Protein AF-W6YXH6-F1 (afdb_monomer)

Organism: NCBI:txid930090

Mean predicted aligned error: 13.73 Å

Solvent-accessible surface area (backbone atoms only — not comparable to full-atom values): 16100 Å² total; per-residue (Å²): 121,101,58,90,83,72,75,80,74,62,69,62,77,78,52,74,64,91,82,48,72,73,59,86,78,30,58,69,69,70,71,48,56,67,70,61,44,49,51,52,49,52,49,64,72,64,63,64,80,62,75,60,95,83,59,76,84,80,57,101,80,52,90,85,69,70,70,85,76,68,79,78,83,62,90,90,68,75,88,74,77,71,78,74,81,66,57,57,69,56,54,50,48,54,50,35,51,47,64,70,44,76,58,45,63,43,41,72,43,58,50,74,37,77,43,82,84,64,64,67,66,68,87,78,57,45,53,61,54,56,16,34,39,19,25,40,30,38,31,50,43,51,64,33,65,75,73,40,48,52,58,56,54,50,55,43,61,38,52,65,56,25,63,66,34,14,31,33,37,51,47,87,46,44,47,76,50,61,93,50,102,82,53,79,62,80,57,55,63,35,87,68,21,34,40,44,66,47,82,50,98,73,65,66,83,60,69,37,44,44,58,63,55,51,77,62,44,88,52,96,74,52,53,64,44,65,72,48,75,84,43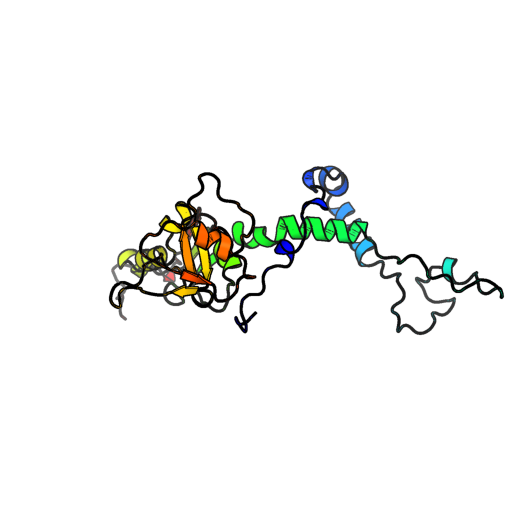,68,32,27,51,26,38,45,69,77,46,79,45,80,44,67,53,80,90,31,56,78,55,100,86,58,68,95,85,115

Radius of gyration: 26.84 Å; Cα contacts (8 Å, |Δi|>4): 306; chains: 1; bounding box: 67×56×74 Å

pLDDT: mean 73.23, std 15.03, range [31.3, 93.62]

Sequence (260 aa):
CPIVTKCKEPLAWSISPSKVKDQSRSSLYSLIPAEIRDLIFTFALQDTTSCPIDREPATPNDPGIRRDRYFHRGSWRKAFFYPSDIAFNLLLTCKAVYLETYDKPLRVNPFIITELTDQVKRHLLLPWQFAQITRLDIKLPQMSLENGGLRNALKKWEAQARHENCYVVPRQALILQDFDDSKTGDYPISFDNVLIPAITNTPKKRPQPINDVLSHAFVKEISAQPCSSSSRVCLAGKITHLTLRLTAQDWWTWTDDPAS

Structure (mmCIF, N/CA/C/O backbone):
data_AF-W6YXH6-F1
#
_entry.id   AF-W6YXH6-F1
#
loop_
_atom_site.group_PDB
_atom_site.id
_atom_site.type_symbol
_atom_site.label_atom_id
_atom_site.label_alt_id
_atom_site.label_comp_id
_atom_site.label_asym_id
_atom_site.label_entity_id
_atom_site.label_seq_id
_atom_site.pdbx_PDB_ins_code
_atom_site.Cartn_x
_atom_site.Cartn_y
_atom_site.Cartn_z
_atom_site.occupancy
_atom_site.B_iso_or_equiv
_atom_site.auth_seq_id
_atom_site.auth_comp_id
_atom_site.auth_asym_id
_atom_site.auth_atom_id
_atom_site.pdbx_PDB_model_num
ATOM 1 N N . CYS A 1 1 ? 12.284 18.102 -2.697 1.00 38.41 1 CYS A N 1
ATOM 2 C CA . CYS A 1 1 ? 11.167 17.742 -1.799 1.00 38.41 1 CYS A CA 1
ATOM 3 C C . CYS A 1 1 ? 11.328 18.473 -0.473 1.00 38.41 1 CYS A C 1
ATOM 5 O O . CYS A 1 1 ? 12.171 18.049 0.308 1.00 38.41 1 CYS A O 1
ATOM 7 N N . PRO A 1 2 ? 10.547 19.523 -0.176 1.00 31.30 2 PRO A N 1
ATOM 8 C CA . PRO A 1 2 ? 10.492 20.106 1.162 1.00 31.30 2 PRO A CA 1
ATOM 9 C C . PRO A 1 2 ? 9.553 19.282 2.070 1.00 31.30 2 PRO A C 1
ATOM 11 O O . PRO A 1 2 ? 8.697 19.814 2.758 1.00 31.30 2 PRO A O 1
ATOM 14 N N . ILE A 1 3 ? 9.703 17.953 2.045 1.00 44.62 3 ILE A N 1
ATOM 15 C CA . ILE A 1 3 ? 9.127 17.005 3.008 1.00 44.62 3 ILE A CA 1
ATOM 16 C C . ILE A 1 3 ? 10.327 16.169 3.450 1.00 44.62 3 ILE A C 1
ATOM 18 O O . ILE A 1 3 ? 10.663 15.151 2.848 1.00 44.62 3 ILE A O 1
ATOM 22 N N . VAL A 1 4 ? 11.075 16.724 4.401 1.00 45.22 4 VAL A N 1
ATOM 23 C CA . VAL A 1 4 ? 12.532 16.557 4.542 1.00 45.22 4 VAL A CA 1
ATOM 24 C C . VAL A 1 4 ? 12.996 15.151 4.946 1.00 45.22 4 VAL A C 1
ATOM 26 O O . VAL A 1 4 ? 14.189 14.890 4.883 1.00 45.22 4 VAL A O 1
ATOM 29 N N . THR A 1 5 ? 12.130 14.181 5.254 1.00 51.34 5 THR A N 1
ATOM 30 C CA . THR A 1 5 ? 12.627 12.833 5.621 1.00 51.34 5 THR A CA 1
ATOM 31 C C . THR A 1 5 ? 11.768 11.625 5.234 1.00 51.34 5 THR A C 1
ATOM 33 O O . THR A 1 5 ? 12.289 10.511 5.284 1.00 51.34 5 THR A O 1
ATOM 36 N N . LYS A 1 6 ? 10.494 11.763 4.820 1.00 52.75 6 LYS A N 1
ATOM 37 C CA . LYS A 1 6 ? 9.581 10.596 4.698 1.00 52.75 6 LYS A CA 1
ATOM 38 C C . LYS A 1 6 ? 8.611 10.576 3.510 1.00 52.75 6 LYS A C 1
ATOM 40 O O . LYS A 1 6 ? 7.517 10.039 3.620 1.00 52.75 6 LYS A O 1
ATOM 45 N N . CYS A 1 7 ? 9.023 11.057 2.341 1.00 56.00 7 CYS A N 1
ATOM 46 C CA . CYS A 1 7 ? 8.343 10.702 1.087 1.00 56.00 7 CYS A CA 1
ATOM 47 C C . CYS A 1 7 ? 9.358 10.185 0.064 1.00 56.00 7 CYS A C 1
ATOM 49 O O . CYS A 1 7 ? 9.747 10.889 -0.865 1.00 56.00 7 CYS A O 1
ATOM 51 N N . LYS A 1 8 ? 9.824 8.943 0.256 1.00 71.44 8 LYS A N 1
ATOM 52 C CA . LYS A 1 8 ? 10.504 8.191 -0.806 1.00 71.44 8 LYS A CA 1
ATOM 53 C C . LYS A 1 8 ? 9.432 7.464 -1.612 1.00 71.44 8 LYS A C 1
ATOM 55 O O . LYS A 1 8 ? 8.928 6.422 -1.193 1.00 71.44 8 LYS A O 1
ATOM 60 N N . GLU A 1 9 ? 9.040 8.057 -2.733 1.00 82.44 9 GLU A N 1
ATOM 61 C CA . GLU A 1 9 ? 8.223 7.366 -3.728 1.00 82.44 9 GLU A CA 1
ATOM 62 C C . GLU A 1 9 ? 8.965 6.103 -4.195 1.00 82.44 9 GLU A C 1
ATOM 64 O O . GLU A 1 9 ? 10.192 6.139 -4.351 1.00 82.44 9 GLU A O 1
ATOM 69 N N . PRO A 1 10 ? 8.273 4.974 -4.407 1.00 84.81 10 PRO A N 1
ATOM 70 C CA . PRO A 1 10 ? 8.927 3.790 -4.933 1.00 84.81 10 PRO A CA 1
ATOM 71 C C . PRO A 1 10 ? 9.398 4.064 -6.364 1.00 84.81 10 PRO A C 1
ATOM 73 O O . PRO A 1 10 ? 8.698 4.696 -7.162 1.00 84.81 10 PRO A O 1
ATOM 76 N N . LEU A 1 11 ? 10.568 3.524 -6.715 1.00 83.19 11 LEU A N 1
ATOM 77 C CA . LEU A 1 11 ? 11.141 3.636 -8.060 1.00 83.19 11 LEU A CA 1
ATOM 78 C C . LEU A 1 11 ? 10.148 3.172 -9.139 1.00 83.19 11 LEU A C 1
ATOM 80 O O . LEU A 1 11 ? 10.128 3.705 -10.244 1.00 83.19 11 LEU A O 1
ATOM 84 N N . ALA A 1 12 ? 9.269 2.225 -8.804 1.00 85.06 12 ALA A N 1
ATOM 85 C CA . ALA A 1 12 ? 8.252 1.700 -9.707 1.00 85.06 12 ALA A CA 1
ATOM 86 C C . ALA A 1 12 ? 7.386 2.801 -10.335 1.00 85.06 12 ALA A C 1
ATOM 88 O O . ALA A 1 12 ? 6.965 2.680 -11.481 1.00 85.06 12 ALA A O 1
ATOM 89 N N . TRP A 1 13 ? 7.154 3.902 -9.619 1.00 85.56 13 TRP A N 1
ATOM 90 C CA . TRP A 1 13 ? 6.322 4.986 -10.119 1.00 85.56 13 TRP A CA 1
ATOM 91 C C . TRP A 1 13 ? 7.014 5.828 -11.194 1.00 85.56 13 TRP A C 1
ATOM 93 O O . TRP A 1 13 ? 6.330 6.410 -12.032 1.00 85.56 13 TRP A O 1
ATOM 103 N N . SER A 1 14 ? 8.344 5.957 -11.184 1.00 84.44 14 SER A N 1
ATOM 104 C CA . SER A 1 14 ? 9.078 6.712 -12.218 1.00 84.44 14 SER A CA 1
ATOM 105 C C . SER A 1 14 ? 9.385 5.876 -13.464 1.00 84.44 14 SER A C 1
ATOM 107 O O . SER A 1 14 ? 9.734 6.419 -14.512 1.00 84.44 14 SER A O 1
ATOM 109 N N . ILE A 1 15 ? 9.234 4.555 -13.381 1.00 82.19 15 ILE A N 1
ATOM 110 C CA . ILE A 1 15 ? 9.513 3.644 -14.483 1.00 82.19 15 ILE A CA 1
ATOM 111 C C . ILE A 1 15 ? 8.299 3.558 -15.421 1.00 82.19 15 ILE A C 1
ATOM 113 O O . ILE A 1 15 ? 7.206 3.155 -15.031 1.00 82.19 15 ILE A O 1
ATOM 117 N N . SER A 1 16 ? 8.504 3.851 -16.709 1.00 74.44 16 SER A N 1
ATOM 118 C CA . SER A 1 16 ? 7.462 3.679 -17.725 1.00 74.44 16 SER A CA 1
ATOM 119 C C . SER A 1 16 ? 7.152 2.189 -17.986 1.00 74.44 16 SER A C 1
ATOM 121 O O . SER A 1 16 ? 8.072 1.415 -18.302 1.00 74.44 16 SER A O 1
ATOM 123 N N . PRO A 1 17 ? 5.868 1.775 -17.902 1.00 66.19 17 PRO A N 1
ATOM 124 C CA . PRO A 1 17 ? 5.460 0.383 -18.096 1.00 66.19 17 PRO A CA 1
ATOM 125 C C . PRO A 1 17 ? 5.457 -0.049 -19.570 1.00 66.19 17 PRO A C 1
ATOM 127 O O . PRO A 1 17 ? 5.530 -1.238 -19.847 1.00 66.19 17 PRO A O 1
ATOM 130 N N . SER A 1 18 ? 5.444 0.885 -20.530 1.00 66.00 18 SER A N 1
ATOM 131 C CA . SER A 1 18 ? 5.391 0.582 -21.975 1.00 66.00 18 SER A CA 1
ATOM 132 C C . SER A 1 18 ? 6.585 -0.221 -22.504 1.00 66.00 18 SER A C 1
ATOM 134 O O . SER A 1 18 ? 6.505 -0.801 -23.581 1.00 66.00 18 SER A O 1
ATOM 136 N N . LYS A 1 19 ? 7.692 -0.270 -21.754 1.00 62.44 19 LYS A N 1
ATOM 137 C CA . LYS A 1 19 ? 8.896 -1.034 -22.113 1.00 62.44 19 LYS A CA 1
ATOM 138 C C . LYS A 1 19 ? 8.942 -2.433 -21.489 1.00 62.44 19 LYS A C 1
ATOM 140 O O . LYS A 1 19 ? 9.932 -3.133 -21.672 1.00 62.44 19 LYS A O 1
ATOM 145 N N . VAL A 1 20 ? 7.928 -2.821 -20.717 1.00 65.75 20 VAL A N 1
ATOM 146 C CA . VAL A 1 20 ? 7.898 -4.090 -19.986 1.00 65.75 20 VAL A CA 1
ATOM 147 C C . VAL A 1 20 ? 6.849 -5.001 -20.599 1.00 65.75 20 VAL A C 1
ATOM 149 O O . VAL A 1 20 ? 5.663 -4.683 -20.591 1.00 65.75 20 VAL A O 1
ATOM 152 N N . LYS A 1 21 ? 7.294 -6.139 -21.136 1.00 68.81 21 LYS A N 1
ATOM 153 C CA . LYS A 1 21 ? 6.390 -7.218 -21.537 1.00 68.81 21 LYS A CA 1
ATOM 154 C C . LYS A 1 21 ? 5.924 -7.955 -20.284 1.00 68.81 21 LYS A C 1
ATOM 156 O O . LYS A 1 21 ? 6.723 -8.189 -19.379 1.00 68.81 21 LYS A O 1
ATOM 161 N N . ASP A 1 22 ? 4.643 -8.303 -20.254 1.00 68.44 22 ASP A N 1
ATOM 162 C CA . ASP A 1 22 ? 4.073 -9.146 -19.207 1.00 68.44 22 ASP A CA 1
ATOM 163 C C . ASP A 1 22 ? 4.810 -10.497 -19.162 1.00 68.44 22 ASP A C 1
ATOM 165 O O . ASP A 1 22 ? 4.972 -11.161 -20.191 1.00 68.44 22 ASP A O 1
ATOM 169 N N . GLN A 1 23 ? 5.284 -10.873 -17.973 1.00 70.00 23 GLN A N 1
ATOM 170 C CA . GLN A 1 23 ? 6.038 -12.105 -17.746 1.00 70.00 23 GLN A CA 1
ATOM 171 C C . GLN A 1 23 ? 5.132 -13.339 -17.712 1.00 70.00 23 GLN A C 1
ATOM 173 O O . GLN A 1 23 ? 5.630 -14.447 -17.905 1.00 70.00 23 GLN A O 1
ATOM 178 N N . SER A 1 24 ? 3.811 -13.169 -17.568 1.00 68.44 24 SER A N 1
ATOM 179 C CA . SER A 1 24 ? 2.837 -14.272 -17.584 1.00 68.44 24 SER A CA 1
ATOM 180 C C . SER A 1 24 ? 2.877 -15.099 -18.876 1.00 68.44 24 SER A C 1
ATOM 182 O O . SER A 1 24 ? 2.527 -16.276 -18.881 1.00 68.44 24 SER A O 1
ATOM 184 N N . ARG A 1 25 ? 3.346 -14.492 -19.975 1.00 68.06 25 ARG A N 1
ATOM 185 C CA . ARG A 1 25 ? 3.492 -15.119 -21.299 1.00 68.06 25 ARG A CA 1
ATOM 186 C C . ARG A 1 25 ? 4.931 -15.503 -21.642 1.00 68.06 25 ARG A C 1
ATOM 188 O O . ARG A 1 25 ? 5.204 -15.897 -22.773 1.00 68.06 25 ARG A O 1
ATOM 195 N N . SER A 1 26 ? 5.866 -15.333 -20.712 1.00 75.62 26 SER A N 1
ATOM 196 C CA . SER A 1 26 ? 7.269 -15.669 -20.930 1.00 75.62 26 SER A CA 1
ATOM 197 C C . SER A 1 26 ? 7.470 -17.173 -20.791 1.00 75.62 26 SER A C 1
ATOM 199 O O . SER A 1 26 ? 7.149 -17.742 -19.749 1.00 75.62 26 SER A O 1
ATOM 201 N N . SER A 1 27 ? 8.065 -17.810 -21.803 1.00 78.44 27 SER A N 1
ATOM 202 C CA . SER A 1 27 ? 8.421 -19.236 -21.757 1.00 78.44 27 SER A CA 1
ATOM 203 C C . SER A 1 27 ? 9.328 -19.569 -20.574 1.00 78.44 27 SER A C 1
ATOM 205 O O . SER A 1 27 ? 9.196 -20.644 -19.991 1.00 78.44 27 SER A O 1
ATOM 207 N N . LEU A 1 28 ? 10.182 -18.618 -20.169 1.00 77.25 28 LEU A N 1
ATOM 208 C CA . LEU A 1 28 ? 11.021 -18.730 -18.980 1.00 77.25 28 LEU A CA 1
ATOM 209 C C . LEU A 1 28 ? 10.177 -18.988 -17.732 1.00 77.25 28 LEU A C 1
ATOM 211 O O . LEU A 1 28 ? 10.596 -19.768 -16.897 1.00 77.25 28 LEU A O 1
ATOM 215 N N . TYR A 1 29 ? 8.997 -18.377 -17.604 1.00 76.06 29 TYR A N 1
ATOM 216 C CA . TYR A 1 29 ? 8.146 -18.525 -16.423 1.00 76.06 29 TYR A CA 1
ATOM 217 C C . TYR A 1 29 ? 7.004 -19.535 -16.599 1.00 76.06 29 TYR A C 1
ATOM 219 O O . TYR A 1 29 ? 6.529 -20.052 -15.590 1.00 76.06 29 TYR A O 1
ATOM 227 N N . SER A 1 30 ? 6.591 -19.836 -17.836 1.00 78.81 30 SER A N 1
ATOM 228 C CA . SER A 1 30 ? 5.459 -20.726 -18.128 1.00 78.81 30 SER A CA 1
ATOM 229 C C . SER A 1 30 ? 5.844 -22.171 -18.460 1.00 78.81 30 SER A C 1
ATOM 231 O O . SER A 1 30 ? 5.032 -23.063 -18.241 1.00 78.81 30 SER A O 1
ATOM 233 N N . LEU A 1 31 ? 7.034 -22.413 -19.024 1.00 83.62 31 LEU A N 1
ATOM 234 C CA . LEU A 1 31 ? 7.454 -23.741 -19.500 1.00 83.62 31 LEU A CA 1
ATOM 235 C C . LEU A 1 31 ? 8.616 -24.331 -18.697 1.00 83.62 31 LEU A C 1
ATOM 237 O O . LEU A 1 31 ? 8.735 -25.549 -18.606 1.00 83.62 31 LEU A O 1
ATOM 241 N N . ILE A 1 32 ? 9.489 -23.486 -18.145 1.00 83.69 32 ILE A N 1
ATOM 242 C CA . ILE A 1 32 ? 10.722 -23.939 -17.494 1.00 83.69 32 ILE A CA 1
ATOM 243 C C . ILE A 1 32 ? 10.471 -24.208 -15.995 1.00 83.69 32 ILE A C 1
ATOM 245 O O . ILE A 1 32 ? 9.944 -23.322 -15.312 1.00 83.69 32 ILE A O 1
ATOM 249 N N . PRO A 1 33 ? 10.863 -25.388 -15.464 1.00 88.94 33 PRO A N 1
ATOM 250 C CA . PRO A 1 33 ? 10.780 -25.703 -14.035 1.00 88.94 33 PRO A CA 1
ATOM 251 C C . PRO A 1 33 ? 11.551 -24.711 -13.161 1.00 88.94 33 PRO A C 1
ATOM 253 O O . PRO A 1 33 ? 12.541 -24.121 -13.600 1.00 88.94 33 PRO A O 1
ATOM 256 N N . ALA A 1 34 ? 11.109 -24.535 -11.914 1.00 84.62 34 ALA A N 1
ATOM 257 C CA . ALA A 1 34 ? 11.661 -23.533 -11.005 1.00 84.62 34 ALA A CA 1
ATOM 258 C C . ALA A 1 34 ? 13.174 -23.688 -10.800 1.00 84.62 34 ALA A C 1
ATOM 260 O O . ALA A 1 34 ? 13.895 -22.702 -10.883 1.00 84.62 34 ALA A O 1
ATOM 261 N N . GLU A 1 35 ? 13.650 -24.920 -10.663 1.00 87.06 35 GLU A N 1
ATOM 262 C CA . GLU A 1 35 ? 15.048 -25.267 -10.422 1.00 87.06 35 GLU A CA 1
ATOM 263 C C . GLU A 1 35 ? 15.954 -24.792 -11.565 1.00 87.06 35 GLU A C 1
ATOM 265 O O . GLU A 1 35 ? 17.027 -24.236 -11.342 1.00 87.06 35 GLU A O 1
ATOM 270 N N . ILE A 1 36 ? 15.500 -24.962 -12.811 1.00 83.81 36 ILE A N 1
ATOM 271 C CA . ILE A 1 36 ? 16.243 -24.525 -13.996 1.00 83.81 36 ILE A CA 1
ATOM 272 C C . ILE A 1 36 ? 16.220 -22.999 -14.111 1.00 83.81 36 ILE A C 1
ATOM 274 O O . ILE A 1 36 ? 17.228 -22.399 -14.478 1.00 83.81 36 ILE A O 1
ATOM 278 N N . ARG A 1 37 ? 15.099 -22.347 -13.772 1.00 84.06 37 ARG A N 1
ATOM 279 C CA . ARG A 1 37 ? 15.034 -20.875 -13.733 1.00 84.06 37 ARG A CA 1
ATOM 280 C C . ARG A 1 37 ? 16.001 -20.315 -12.703 1.00 84.06 37 ARG A C 1
ATOM 282 O O . ARG A 1 37 ? 16.714 -19.367 -13.016 1.00 84.06 37 ARG A O 1
ATOM 289 N N . ASP A 1 38 ? 16.042 -20.911 -11.519 1.00 81.12 38 ASP A N 1
ATOM 290 C CA . ASP A 1 38 ? 16.932 -20.489 -10.447 1.00 81.12 38 ASP A CA 1
ATOM 291 C C . ASP A 1 38 ? 18.390 -20.658 -10.876 1.00 81.12 38 ASP A C 1
ATOM 293 O O . ASP A 1 38 ? 19.149 -19.704 -10.767 1.00 81.12 38 ASP A O 1
ATOM 297 N N . LEU A 1 39 ? 18.759 -21.781 -11.505 1.00 79.31 39 LEU A N 1
ATOM 298 C CA . LEU A 1 39 ? 20.091 -21.961 -12.100 1.00 79.31 39 LEU A CA 1
ATOM 299 C C . LEU A 1 39 ? 20.424 -20.892 -13.152 1.00 79.31 39 LEU A C 1
ATOM 301 O O . LEU A 1 39 ? 21.529 -20.348 -13.136 1.00 79.31 39 LEU A O 1
ATOM 305 N N . ILE A 1 40 ? 19.482 -20.556 -14.042 1.00 78.50 40 ILE A N 1
ATOM 306 C CA . ILE A 1 40 ? 19.658 -19.495 -15.050 1.00 78.50 40 ILE A CA 1
ATOM 307 C C . ILE A 1 40 ? 19.886 -18.139 -14.373 1.00 78.50 40 ILE A C 1
ATOM 309 O O . ILE A 1 40 ? 20.796 -17.410 -14.767 1.00 78.50 40 ILE A O 1
ATOM 313 N N . PHE A 1 41 ? 19.090 -17.789 -13.360 1.00 79.75 41 PHE A N 1
ATOM 314 C CA . PHE A 1 41 ? 19.238 -16.524 -12.639 1.00 79.75 41 PHE A CA 1
ATOM 315 C C . PHE A 1 41 ? 20.518 -16.481 -11.814 1.00 79.75 41 PHE A C 1
ATOM 317 O O . PHE A 1 41 ? 21.210 -15.468 -11.840 1.00 79.75 41 PHE A O 1
ATOM 324 N N . THR A 1 42 ? 20.866 -17.566 -11.124 1.00 74.88 42 THR A N 1
ATOM 325 C CA . THR A 1 42 ? 22.120 -17.694 -10.382 1.00 74.88 42 THR A CA 1
ATOM 326 C C . THR A 1 42 ? 23.304 -17.504 -11.317 1.00 74.88 42 THR A C 1
ATOM 328 O O . THR A 1 42 ? 24.153 -16.668 -11.033 1.00 74.88 42 THR A O 1
ATOM 331 N N . PHE A 1 43 ? 23.320 -18.186 -12.465 1.00 72.62 43 PHE A N 1
ATOM 332 C CA . PHE A 1 43 ? 24.364 -18.010 -13.469 1.00 72.62 43 PHE A CA 1
ATOM 333 C C . PHE A 1 43 ? 24.418 -16.564 -13.977 1.00 72.62 43 PHE A C 1
ATOM 335 O O . PHE A 1 43 ? 25.463 -15.927 -13.911 1.00 72.62 43 PHE A O 1
ATOM 342 N N . ALA A 1 44 ? 23.286 -16.003 -14.410 1.00 73.06 44 ALA A N 1
ATOM 343 C CA . ALA A 1 44 ? 23.231 -14.663 -14.994 1.00 73.06 44 ALA A CA 1
ATOM 344 C C . ALA A 1 44 ? 23.569 -13.533 -14.002 1.00 73.06 44 ALA A C 1
ATOM 346 O O . ALA A 1 44 ? 24.054 -12.484 -14.418 1.00 73.06 44 ALA A O 1
ATOM 347 N N . LEU A 1 45 ? 23.300 -13.718 -12.705 1.00 70.88 45 LEU A N 1
ATOM 348 C CA . LEU A 1 45 ? 23.626 -12.749 -11.651 1.00 70.88 45 LEU A CA 1
ATOM 349 C C . LEU A 1 45 ? 25.055 -12.910 -11.112 1.00 70.88 45 LEU A C 1
ATOM 351 O O . LEU A 1 45 ? 25.607 -11.949 -10.580 1.00 70.88 45 LEU A O 1
ATOM 355 N N . GLN A 1 46 ? 25.646 -14.103 -11.225 1.00 64.69 46 GLN A N 1
ATOM 356 C CA . GLN A 1 46 ? 27.024 -14.381 -10.807 1.00 64.69 46 GLN A CA 1
ATOM 357 C C . GLN A 1 46 ? 28.050 -14.148 -11.924 1.00 64.69 46 GLN A C 1
ATOM 359 O O . GLN A 1 46 ? 29.230 -13.958 -11.618 1.00 64.69 46 GLN A O 1
ATOM 364 N N . ASP A 1 47 ? 27.618 -14.110 -13.191 1.00 58.75 47 ASP A N 1
ATOM 365 C CA . ASP A 1 47 ? 28.451 -13.778 -14.354 1.00 58.75 47 ASP A CA 1
ATOM 366 C C . ASP A 1 47 ? 28.840 -12.286 -14.333 1.00 58.75 47 ASP A C 1
ATOM 368 O O . ASP A 1 47 ? 28.312 -11.433 -15.041 1.00 58.75 47 ASP A O 1
ATOM 372 N N . THR A 1 48 ? 29.769 -11.948 -13.442 1.00 52.56 48 THR A N 1
ATOM 373 C CA . THR A 1 48 ? 30.375 -10.618 -13.279 1.00 52.56 48 THR A CA 1
ATOM 374 C C . THR A 1 48 ? 31.595 -10.470 -14.190 1.00 52.56 48 THR A C 1
ATOM 376 O O . THR A 1 48 ? 32.636 -9.937 -13.805 1.00 52.56 48 THR A O 1
ATOM 379 N N . THR A 1 49 ? 31.496 -10.958 -15.430 1.00 52.56 49 THR A N 1
ATOM 380 C CA . THR A 1 49 ? 32.586 -10.914 -16.414 1.00 52.56 49 THR A CA 1
ATOM 381 C C . THR A 1 49 ? 32.892 -9.517 -16.930 1.00 52.56 49 THR A C 1
ATOM 383 O O . THR A 1 49 ? 33.881 -9.350 -17.648 1.00 52.56 49 THR A O 1
ATOM 386 N N . SER A 1 50 ? 32.133 -8.480 -16.577 1.00 52.22 50 SER A N 1
ATOM 387 C CA . SER A 1 50 ? 32.602 -7.106 -16.740 1.00 52.22 50 SER A CA 1
ATOM 388 C C . SER A 1 50 ? 33.688 -6.836 -15.697 1.00 52.22 50 SER A C 1
ATOM 390 O O . SER A 1 50 ? 33.397 -6.718 -14.510 1.00 52.22 50 SER A O 1
ATOM 392 N N . CYS A 1 51 ? 34.942 -6.769 -16.146 1.00 50.53 51 CYS A N 1
ATOM 393 C CA . CYS A 1 51 ? 36.092 -6.401 -15.325 1.00 50.53 51 CYS A CA 1
ATOM 394 C C . CYS A 1 51 ? 35.733 -5.179 -14.454 1.00 50.53 51 CYS A C 1
ATOM 396 O O . CYS A 1 51 ? 35.355 -4.150 -15.024 1.00 50.53 51 CYS A O 1
ATOM 398 N N . PRO A 1 52 ? 35.817 -5.253 -13.112 1.00 48.44 52 PRO A N 1
ATOM 399 C CA . PRO A 1 52 ? 35.804 -4.052 -12.292 1.00 48.44 52 PRO A CA 1
ATOM 400 C C . PRO A 1 52 ? 36.895 -3.122 -12.822 1.00 48.44 52 PRO A C 1
ATOM 402 O O . PRO A 1 52 ? 37.992 -3.591 -13.135 1.00 48.44 52 PRO A O 1
ATOM 405 N N . ILE A 1 53 ? 36.597 -1.828 -12.930 1.00 46.78 53 ILE A N 1
ATOM 406 C CA . ILE A 1 53 ? 37.555 -0.808 -13.392 1.00 46.78 53 ILE A CA 1
ATOM 407 C C . ILE A 1 53 ? 38.841 -0.823 -12.533 1.00 46.78 53 ILE A C 1
ATOM 409 O O . ILE A 1 53 ? 39.899 -0.449 -13.027 1.00 46.78 53 ILE A O 1
ATOM 413 N N . ASP A 1 54 ? 38.768 -1.376 -11.315 1.00 44.53 54 ASP A N 1
ATOM 414 C CA . ASP A 1 54 ? 39.843 -1.400 -10.317 1.00 44.53 54 ASP A CA 1
ATOM 415 C C . ASP A 1 54 ? 40.509 -2.774 -10.094 1.00 44.53 54 ASP A C 1
ATOM 417 O O . ASP A 1 54 ? 41.173 -2.975 -9.077 1.00 44.53 54 ASP A O 1
ATOM 421 N N . ARG A 1 55 ? 40.340 -3.764 -10.985 1.00 47.81 55 ARG A N 1
ATOM 422 C CA . ARG A 1 55 ? 41.076 -5.038 -10.848 1.00 47.81 55 ARG A CA 1
ATOM 423 C C . ARG A 1 55 ? 42.464 -4.949 -11.482 1.00 47.81 55 ARG A C 1
ATOM 425 O O . ARG A 1 55 ? 42.599 -4.522 -12.628 1.00 47.81 55 ARG A O 1
ATOM 432 N N . GLU A 1 56 ? 43.478 -5.413 -10.749 1.00 52.34 56 GLU A N 1
ATOM 433 C CA . GLU A 1 56 ? 44.814 -5.655 -11.299 1.00 52.34 56 GLU A CA 1
ATOM 434 C C . GLU A 1 56 ? 44.726 -6.547 -12.552 1.00 52.34 56 GLU A C 1
ATOM 436 O O . GLU A 1 56 ? 43.846 -7.415 -12.631 1.00 52.34 56 GLU A O 1
ATOM 441 N N . PRO A 1 57 ? 45.590 -6.329 -13.562 1.00 56.25 57 PRO A N 1
ATOM 442 C CA . PRO A 1 57 ? 45.544 -7.077 -14.809 1.00 56.25 57 PRO A CA 1
ATOM 443 C C . PRO A 1 57 ? 45.680 -8.572 -14.524 1.00 56.25 57 PRO A C 1
ATOM 445 O O . PRO A 1 57 ? 46.708 -9.032 -14.032 1.00 56.25 57 PRO A O 1
ATOM 448 N N . ALA A 1 58 ? 44.626 -9.320 -14.846 1.00 54.75 58 ALA A N 1
ATOM 449 C CA . ALA A 1 58 ? 44.554 -10.742 -14.563 1.00 54.75 58 ALA A CA 1
ATOM 450 C C . ALA A 1 58 ? 45.700 -11.493 -15.270 1.00 54.75 58 ALA A C 1
ATOM 452 O O . ALA A 1 58 ? 46.097 -11.154 -16.395 1.00 54.75 58 ALA A O 1
ATOM 453 N N . THR A 1 59 ? 46.267 -12.493 -14.605 1.00 59.75 59 THR A N 1
ATOM 454 C CA . THR A 1 59 ? 47.387 -13.267 -15.153 1.00 59.75 59 THR A CA 1
ATOM 455 C C . THR A 1 59 ? 46.849 -14.428 -15.991 1.00 59.75 59 THR A C 1
ATOM 457 O O . THR A 1 59 ? 45.786 -14.952 -15.679 1.00 59.75 59 THR A O 1
ATOM 460 N N . PRO A 1 60 ? 47.548 -14.896 -17.045 1.00 57.38 60 PRO A N 1
ATOM 461 C CA . PRO A 1 60 ? 47.049 -15.949 -17.949 1.00 57.38 60 PRO A CA 1
ATOM 462 C C . PRO A 1 60 ? 46.615 -17.268 -17.281 1.00 57.38 60 PRO A C 1
ATOM 464 O O . PRO A 1 60 ? 45.979 -18.101 -17.929 1.00 57.38 60 PRO A O 1
ATOM 467 N N . ASN A 1 61 ? 46.970 -17.454 -16.008 1.00 59.38 61 ASN A N 1
ATOM 468 C CA . ASN A 1 61 ? 46.709 -18.648 -15.219 1.00 59.38 61 ASN A CA 1
ATOM 469 C C . ASN A 1 61 ? 45.527 -18.500 -14.246 1.00 59.38 61 ASN A C 1
ATOM 471 O O . ASN A 1 61 ? 45.226 -19.471 -13.553 1.00 59.38 61 ASN A O 1
ATOM 475 N N . ASP A 1 62 ? 44.847 -17.347 -14.180 1.00 58.31 62 ASP A N 1
ATOM 476 C CA . ASP A 1 62 ? 43.719 -17.203 -13.257 1.00 58.31 62 ASP A CA 1
ATOM 477 C C . ASP A 1 62 ? 42.502 -18.030 -13.721 1.00 58.31 62 ASP A C 1
ATOM 479 O O . ASP A 1 62 ? 42.036 -17.899 -14.866 1.00 58.31 62 ASP A O 1
ATOM 483 N N . PRO A 1 63 ? 41.940 -18.876 -12.840 1.00 48.53 63 PRO A N 1
ATOM 484 C CA . PRO A 1 63 ? 40.747 -19.650 -13.144 1.00 48.53 63 PRO A CA 1
ATOM 485 C C . PRO A 1 63 ? 39.540 -18.710 -13.286 1.00 48.53 63 PRO A C 1
ATOM 487 O O . PRO A 1 63 ? 39.185 -17.986 -12.360 1.00 48.53 63 PRO A O 1
ATOM 490 N N . GLY A 1 64 ? 38.906 -18.717 -14.463 1.00 51.84 64 GLY A N 1
ATOM 491 C CA . GLY A 1 64 ? 37.736 -17.882 -14.776 1.00 51.84 64 GLY A CA 1
ATOM 492 C C . GLY A 1 64 ? 37.987 -16.764 -15.795 1.00 51.84 64 GLY A C 1
ATOM 493 O O . GLY A 1 64 ? 37.040 -16.091 -16.202 1.00 51.84 64 GLY A O 1
ATOM 494 N N . ILE A 1 65 ? 39.224 -16.580 -16.272 1.00 52.22 65 ILE A N 1
ATOM 495 C CA . ILE A 1 65 ? 39.495 -15.660 -17.385 1.00 52.22 65 ILE A CA 1
ATOM 496 C C . ILE A 1 65 ? 38.925 -16.233 -18.687 1.00 52.22 65 ILE A C 1
ATOM 498 O O . ILE A 1 65 ? 39.329 -17.305 -19.148 1.00 52.22 65 ILE A O 1
ATOM 502 N N . ARG A 1 66 ? 38.052 -15.471 -19.359 1.00 51.72 66 ARG A N 1
ATOM 503 C CA . ARG A 1 66 ? 37.737 -15.740 -20.765 1.00 51.72 66 ARG A CA 1
ATOM 504 C C . ARG A 1 66 ? 38.946 -15.365 -21.639 1.00 51.72 66 ARG A C 1
ATOM 506 O O . ARG A 1 66 ? 39.361 -14.208 -21.713 1.00 51.72 66 ARG A O 1
ATOM 513 N N . ARG A 1 67 ? 39.555 -16.383 -22.262 1.00 51.03 67 ARG A N 1
ATOM 514 C CA . ARG A 1 67 ? 40.778 -16.277 -23.088 1.00 51.03 67 ARG A CA 1
ATOM 515 C C . ARG A 1 67 ? 40.579 -15.504 -24.396 1.00 51.03 67 ARG A C 1
ATOM 517 O O . ARG A 1 67 ? 41.561 -15.080 -24.996 1.00 51.03 67 ARG A O 1
ATOM 524 N N . ASP A 1 68 ? 39.336 -15.288 -24.818 1.00 52.66 68 ASP A N 1
ATOM 525 C CA . ASP A 1 68 ? 38.965 -14.465 -25.979 1.00 52.66 68 ASP A CA 1
ATOM 526 C C . ASP A 1 68 ? 39.447 -13.004 -25.862 1.00 52.66 68 ASP A C 1
ATOM 528 O O . ASP A 1 68 ? 39.636 -12.337 -26.877 1.00 52.66 68 ASP A O 1
ATOM 532 N N . ARG A 1 69 ? 39.728 -12.520 -24.644 1.00 51.56 69 ARG A N 1
ATOM 533 C CA . ARG A 1 69 ? 40.125 -11.127 -24.373 1.00 51.56 69 ARG A CA 1
ATOM 534 C C . ARG A 1 69 ? 41.626 -10.824 -24.468 1.00 51.56 69 ARG A C 1
ATOM 536 O O . ARG A 1 69 ? 41.987 -9.651 -24.520 1.00 51.56 69 ARG A O 1
ATOM 543 N N . TYR A 1 70 ? 42.505 -11.833 -24.515 1.00 51.38 70 TYR A N 1
ATOM 544 C CA . TYR A 1 70 ? 43.970 -11.628 -24.501 1.00 51.38 70 TYR A CA 1
ATOM 545 C C . TYR A 1 70 ? 44.653 -11.739 -25.873 1.00 51.38 70 TYR A C 1
ATOM 547 O O . TYR A 1 70 ? 45.793 -11.302 -26.024 1.00 51.38 70 TYR A O 1
ATOM 555 N N . PHE A 1 71 ? 43.980 -12.257 -26.904 1.00 48.50 71 PHE A N 1
ATOM 556 C CA . PHE A 1 71 ? 44.626 -12.539 -28.195 1.00 48.50 71 PHE A CA 1
ATOM 557 C C . PHE A 1 71 ? 44.731 -11.346 -29.162 1.00 48.50 71 PHE A C 1
ATOM 559 O O . PHE A 1 71 ? 45.118 -11.523 -30.317 1.00 48.50 71 PHE A O 1
ATOM 566 N N . HIS A 1 72 ? 44.431 -10.115 -28.738 1.00 51.34 72 HIS A N 1
ATOM 567 C CA . HIS A 1 72 ? 44.491 -8.926 -29.605 1.00 51.34 72 HIS A CA 1
ATOM 568 C C . HIS A 1 72 ? 45.457 -7.849 -29.100 1.00 51.34 72 HIS A C 1
ATOM 570 O O . HIS A 1 72 ? 45.161 -6.658 -29.128 1.00 51.34 72 HIS A O 1
ATOM 576 N N . ARG A 1 73 ? 46.660 -8.264 -28.691 1.00 47.94 73 ARG A N 1
ATOM 577 C CA . ARG A 1 73 ? 47.805 -7.365 -28.468 1.00 47.94 73 ARG A CA 1
ATOM 578 C C . ARG A 1 73 ? 48.782 -7.391 -29.654 1.00 47.94 73 ARG A C 1
ATOM 580 O O . ARG A 1 73 ? 49.986 -7.514 -29.484 1.00 47.94 73 ARG A O 1
ATOM 587 N N . GLY A 1 74 ? 48.246 -7.302 -30.871 1.00 50.06 74 GLY A N 1
ATOM 588 C CA . GLY A 1 74 ? 49.011 -6.948 -32.067 1.00 50.06 74 GLY A CA 1
ATOM 589 C C . GLY A 1 74 ? 48.845 -5.453 -32.312 1.00 50.06 74 GLY A C 1
ATOM 590 O O . GLY A 1 74 ? 47.714 -4.971 -32.376 1.00 50.06 74 GLY A O 1
ATOM 591 N N . SER A 1 75 ? 49.955 -4.721 -32.371 1.00 52.91 75 SER A N 1
ATOM 592 C CA . SER A 1 75 ? 49.997 -3.278 -32.618 1.00 52.91 75 SER A CA 1
ATOM 593 C C . SER A 1 75 ? 49.125 -2.885 -33.823 1.00 52.91 75 SER A C 1
ATOM 595 O O . SER A 1 75 ? 48.982 -3.662 -34.762 1.00 52.91 75 SER A O 1
ATOM 597 N N . TRP A 1 76 ? 48.547 -1.676 -33.783 1.00 50.84 76 TRP A N 1
ATOM 598 C CA . TRP A 1 76 ? 47.758 -1.008 -34.844 1.00 50.84 76 TRP A CA 1
ATOM 599 C 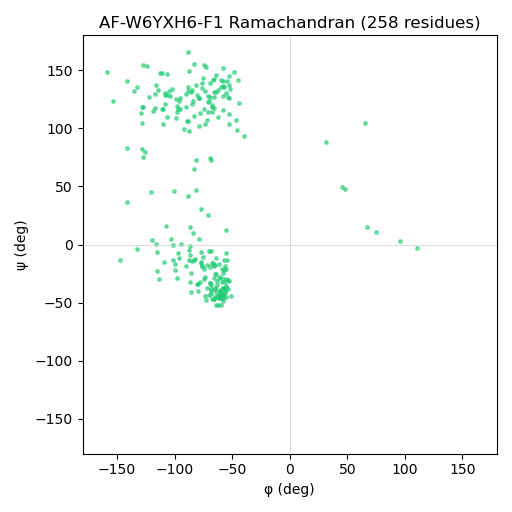C . TRP A 1 76 ? 46.222 -1.109 -34.834 1.00 50.84 76 TRP A C 1
ATOM 601 O O . TRP A 1 76 ? 45.590 -0.515 -35.707 1.00 50.84 76 TRP A O 1
ATOM 611 N N . ARG A 1 77 ? 45.567 -1.739 -33.849 1.00 50.72 77 ARG A N 1
ATOM 612 C CA . ARG A 1 77 ? 44.094 -1.635 -33.723 1.00 50.72 77 ARG A CA 1
ATOM 613 C C . ARG A 1 77 ? 43.686 -0.587 -32.681 1.00 50.72 77 ARG A C 1
ATOM 615 O O . ARG A 1 77 ? 44.127 -0.644 -31.538 1.00 50.72 77 ARG A O 1
ATOM 622 N N . LYS A 1 78 ? 42.851 0.379 -33.105 1.00 50.09 78 LYS A N 1
ATOM 623 C CA . LYS A 1 78 ? 42.184 1.387 -32.252 1.00 50.09 78 LYS A CA 1
ATOM 624 C C . LYS A 1 78 ? 41.615 0.715 -31.000 1.00 50.09 78 LYS A C 1
ATOM 626 O O . LYS A 1 78 ? 41.076 -0.384 -31.116 1.00 50.09 78 LYS A O 1
ATOM 631 N N . ALA A 1 79 ? 41.704 1.388 -29.848 1.00 51.50 79 ALA A N 1
ATOM 632 C CA . ALA A 1 79 ? 41.089 0.946 -28.599 1.00 51.50 79 ALA A CA 1
ATOM 633 C C . ALA A 1 79 ? 39.636 0.522 -28.861 1.00 51.50 79 ALA A C 1
ATOM 635 O O . ALA A 1 79 ? 38.777 1.349 -29.167 1.00 51.50 79 ALA A O 1
ATOM 636 N N . PHE A 1 80 ? 39.388 -0.785 -28.826 1.00 49.22 80 PHE A N 1
ATOM 637 C CA . PHE A 1 80 ? 38.054 -1.331 -28.987 1.00 49.22 80 PHE A CA 1
ATOM 638 C C . PHE A 1 80 ? 37.366 -1.148 -27.637 1.00 49.22 80 PHE A C 1
ATOM 640 O O . PHE A 1 80 ? 37.652 -1.872 -26.685 1.00 49.22 80 PHE A O 1
ATOM 647 N N . PHE A 1 81 ? 36.499 -0.141 -27.526 1.00 47.62 81 PHE A N 1
ATOM 648 C CA . PHE A 1 81 ? 35.529 -0.122 -26.439 1.00 47.62 81 PHE A CA 1
ATOM 649 C C . PHE A 1 81 ? 34.648 -1.351 -26.635 1.00 47.62 81 PHE A C 1
ATOM 651 O O . PHE A 1 81 ? 33.913 -1.443 -27.619 1.00 47.62 81 PHE A O 1
ATOM 658 N N . TYR A 1 82 ? 34.788 -2.336 -25.750 1.00 52.38 82 TYR A N 1
ATOM 659 C CA . TYR A 1 82 ? 33.937 -3.513 -25.798 1.00 52.38 82 TYR A CA 1
ATOM 660 C C . TYR A 1 82 ? 32.479 -3.064 -25.627 1.00 52.38 82 TYR A C 1
ATOM 662 O O . TYR A 1 82 ? 32.208 -2.218 -24.767 1.00 52.38 82 TYR A O 1
ATOM 670 N N . PRO A 1 83 ? 31.538 -3.596 -26.430 1.00 53.91 83 PRO A N 1
ATOM 671 C CA . PRO A 1 83 ? 30.122 -3.399 -26.159 1.00 53.91 83 PRO A CA 1
ATOM 672 C C . PRO A 1 83 ? 29.877 -3.843 -24.717 1.00 53.91 83 PRO A C 1
ATOM 674 O O . PRO A 1 83 ? 30.330 -4.917 -24.325 1.00 53.91 83 PRO A O 1
ATOM 677 N N . SER A 1 84 ? 29.262 -2.980 -23.905 1.00 54.19 84 SER A N 1
ATOM 678 C CA . SER A 1 84 ? 29.097 -3.261 -22.482 1.00 54.19 84 SER A CA 1
ATOM 679 C C . SER A 1 84 ? 28.440 -4.631 -22.314 1.00 54.19 84 SER A C 1
ATOM 681 O O . SER A 1 84 ? 27.353 -4.838 -22.854 1.00 54.19 84 SER A O 1
ATOM 683 N N . ASP A 1 85 ? 29.053 -5.522 -21.534 1.00 60.25 85 ASP A N 1
ATOM 684 C CA . ASP A 1 85 ? 28.512 -6.844 -21.164 1.00 60.25 85 ASP A CA 1
ATOM 685 C C . ASP A 1 85 ? 27.329 -6.715 -20.178 1.00 60.25 85 ASP A C 1
ATOM 687 O O . ASP A 1 85 ? 27.054 -7.572 -19.346 1.00 60.25 85 ASP A O 1
ATOM 691 N N . ILE A 1 86 ? 26.640 -5.570 -20.217 1.00 64.06 86 ILE A N 1
ATOM 692 C CA . ILE A 1 86 ? 25.440 -5.324 -19.441 1.00 64.06 86 ILE A CA 1
ATOM 693 C C . ILE A 1 86 ? 24.375 -6.249 -20.010 1.00 64.06 86 ILE A C 1
ATOM 695 O O . ILE A 1 86 ? 23.912 -6.077 -21.140 1.00 64.06 86 ILE A O 1
ATOM 699 N N . ALA A 1 87 ? 23.947 -7.210 -19.197 1.00 72.25 87 ALA A N 1
ATOM 700 C CA . ALA A 1 87 ? 22.837 -8.095 -19.501 1.00 72.25 87 ALA A CA 1
ATOM 701 C C . ALA A 1 87 ? 21.509 -7.311 -19.499 1.00 72.25 87 ALA A C 1
ATOM 703 O O . ALA A 1 87 ? 20.683 -7.431 -18.594 1.00 72.25 87 ALA A O 1
ATOM 704 N N . PHE A 1 88 ? 21.273 -6.483 -20.524 1.00 73.75 88 PHE A N 1
ATOM 705 C CA . PHE A 1 88 ? 20.076 -5.644 -20.644 1.00 73.75 88 PHE A CA 1
ATOM 706 C C . PHE A 1 88 ? 18.786 -6.461 -20.550 1.00 73.75 88 PHE A C 1
ATOM 708 O O . PHE A 1 88 ? 17.822 -6.013 -19.935 1.00 73.75 88 PHE A O 1
ATOM 715 N N . ASN A 1 89 ? 18.773 -7.680 -21.093 1.00 74.69 89 ASN A N 1
ATOM 716 C CA . ASN A 1 89 ? 17.627 -8.586 -20.996 1.00 74.69 89 ASN A CA 1
ATOM 717 C C . ASN A 1 89 ? 17.347 -9.021 -19.550 1.00 74.69 89 ASN A C 1
ATOM 719 O O . ASN A 1 89 ? 16.185 -9.077 -19.139 1.00 74.69 89 ASN A O 1
ATOM 723 N N . LEU A 1 90 ? 18.396 -9.262 -18.757 1.00 77.38 90 LEU A N 1
ATOM 724 C CA . LEU A 1 90 ? 18.265 -9.549 -17.331 1.00 77.38 90 LEU A CA 1
ATOM 725 C C . LEU A 1 90 ? 17.732 -8.320 -16.590 1.00 77.38 90 LEU A C 1
ATOM 727 O O . LEU A 1 90 ? 16.749 -8.430 -15.867 1.00 77.38 90 LEU A O 1
ATOM 731 N N . LEU A 1 91 ? 18.287 -7.130 -16.843 1.00 78.75 91 LEU A N 1
ATOM 732 C CA . LEU A 1 91 ? 17.807 -5.881 -16.236 1.00 78.75 91 LEU A CA 1
ATOM 733 C C . LEU A 1 91 ? 16.347 -5.568 -16.594 1.00 78.75 91 LEU A C 1
ATOM 735 O O . LEU A 1 91 ? 15.587 -5.120 -15.736 1.00 78.75 91 LEU A O 1
ATOM 739 N N . LEU A 1 92 ? 15.930 -5.820 -17.838 1.00 80.06 92 LEU A N 1
ATOM 740 C CA . LEU A 1 92 ? 14.536 -5.679 -18.266 1.00 80.06 92 LEU A CA 1
ATOM 741 C C . LEU A 1 92 ? 13.622 -6.675 -17.547 1.00 80.06 92 LEU A C 1
ATOM 743 O O . LEU A 1 92 ? 12.511 -6.306 -17.168 1.00 80.06 92 LEU A O 1
ATOM 747 N N . THR A 1 93 ? 14.099 -7.899 -17.314 1.00 79.06 93 THR A N 1
ATOM 748 C CA . THR A 1 93 ? 13.375 -8.920 -16.545 1.00 79.06 93 THR A CA 1
ATOM 749 C C . THR A 1 93 ? 13.264 -8.517 -15.075 1.00 79.06 93 THR A C 1
ATOM 751 O O . THR A 1 93 ? 12.159 -8.489 -14.543 1.00 79.06 93 THR A O 1
ATOM 754 N N . CYS A 1 94 ? 14.352 -8.072 -14.441 1.00 81.56 94 CYS A N 1
ATOM 755 C CA . CYS A 1 94 ? 14.338 -7.544 -13.073 1.00 81.56 94 CYS A CA 1
ATOM 756 C C . CYS A 1 94 ? 13.401 -6.337 -12.937 1.00 81.56 94 CYS A C 1
ATOM 758 O O . CYS A 1 94 ? 12.627 -6.252 -11.986 1.00 81.56 94 CYS A O 1
ATOM 760 N N . LYS A 1 95 ? 13.414 -5.422 -13.916 1.00 83.56 95 LYS A N 1
ATOM 761 C CA . LYS A 1 95 ? 12.472 -4.299 -13.989 1.00 83.56 95 LYS A CA 1
ATOM 762 C C . LYS A 1 95 ? 11.025 -4.789 -14.079 1.00 83.56 95 LYS A C 1
ATOM 764 O O . LYS A 1 95 ? 10.166 -4.215 -13.416 1.00 83.56 95 LYS A O 1
ATOM 769 N N . ALA A 1 96 ? 10.751 -5.820 -14.878 1.00 82.56 96 ALA A N 1
ATOM 770 C CA . ALA A 1 96 ? 9.417 -6.400 -15.001 1.00 82.56 96 ALA A CA 1
ATOM 771 C C . ALA A 1 96 ? 8.932 -6.984 -13.673 1.00 82.56 96 ALA A C 1
ATOM 773 O O . ALA A 1 96 ? 7.877 -6.593 -13.179 1.00 82.56 96 ALA A O 1
ATOM 774 N N . VAL A 1 97 ? 9.759 -7.838 -13.067 1.00 82.44 97 VAL A N 1
ATOM 775 C CA . VAL A 1 97 ? 9.481 -8.477 -11.778 1.00 82.44 97 VAL A CA 1
ATOM 776 C C . VAL A 1 97 ? 9.256 -7.423 -10.700 1.00 82.44 97 VAL A C 1
ATOM 778 O O . VAL A 1 97 ? 8.283 -7.496 -9.954 1.00 82.44 97 VAL A O 1
ATOM 781 N N . TYR A 1 98 ? 10.102 -6.396 -10.631 1.00 86.56 98 TYR A N 1
ATOM 782 C CA . TYR A 1 98 ? 9.945 -5.321 -9.657 1.00 86.56 98 TYR A CA 1
ATOM 783 C C . TYR A 1 98 ? 8.626 -4.557 -9.840 1.00 86.56 98 TYR A C 1
ATOM 785 O O . TYR A 1 98 ? 7.908 -4.348 -8.865 1.00 86.56 98 TYR A O 1
ATOM 793 N N . LEU A 1 99 ? 8.267 -4.183 -11.075 1.00 84.31 99 LEU A N 1
ATOM 794 C CA . LEU A 1 99 ? 7.000 -3.492 -11.348 1.00 84.31 99 LEU A CA 1
ATOM 795 C C . LEU A 1 99 ? 5.769 -4.341 -11.013 1.00 84.31 99 LEU A C 1
ATOM 797 O O . LEU A 1 99 ? 4.745 -3.778 -10.636 1.00 84.31 99 LEU A O 1
ATOM 801 N N . GLU A 1 100 ? 5.862 -5.663 -11.146 1.00 82.75 100 GLU A N 1
ATOM 802 C CA . GLU A 1 100 ? 4.779 -6.584 -10.794 1.00 82.75 100 GLU A CA 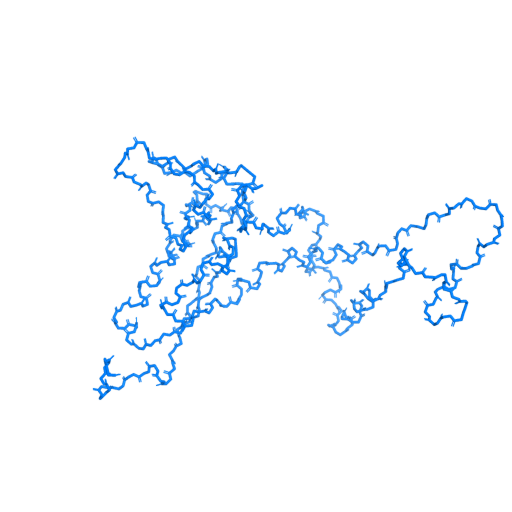1
ATOM 803 C C . GLU A 1 100 ? 4.675 -6.826 -9.280 1.00 82.75 100 GLU A C 1
ATOM 805 O O . GLU A 1 100 ? 3.587 -7.055 -8.753 1.00 82.75 100 GLU A O 1
ATOM 810 N N . THR A 1 101 ? 5.800 -6.790 -8.564 1.00 85.19 101 THR A N 1
ATOM 811 C CA . THR A 1 101 ? 5.866 -7.295 -7.185 1.00 85.19 101 THR A CA 1
ATOM 812 C C . THR A 1 101 ? 6.007 -6.219 -6.112 1.00 85.19 101 THR A C 1
ATOM 814 O O . THR A 1 101 ? 5.744 -6.528 -4.955 1.00 85.19 101 THR A O 1
ATOM 817 N N . TYR A 1 102 ? 6.363 -4.968 -6.428 1.00 87.44 102 TYR A N 1
ATOM 818 C CA . TYR A 1 102 ? 6.703 -3.966 -5.398 1.00 87.44 102 TYR A CA 1
ATOM 819 C C . TYR A 1 102 ? 5.570 -3.641 -4.401 1.00 87.44 102 TYR A C 1
ATOM 821 O O . TYR A 1 102 ? 5.852 -3.254 -3.267 1.00 87.44 102 TYR A O 1
ATOM 829 N N . ASP A 1 103 ? 4.300 -3.772 -4.799 1.00 88.06 103 ASP A N 1
ATOM 830 C CA . ASP A 1 103 ? 3.132 -3.535 -3.938 1.00 88.06 103 ASP A CA 1
ATOM 831 C C . ASP A 1 103 ? 2.515 -4.833 -3.378 1.00 88.06 103 ASP A C 1
ATOM 833 O O . ASP A 1 103 ? 1.774 -4.801 -2.391 1.00 88.06 103 ASP A O 1
ATOM 837 N N . LYS A 1 104 ? 2.845 -5.985 -3.973 1.00 88.69 104 LYS A N 1
ATOM 838 C CA . LYS A 1 104 ? 2.224 -7.285 -3.698 1.00 88.69 104 LYS A CA 1
ATOM 839 C C . LYS A 1 104 ? 2.412 -7.752 -2.249 1.00 88.69 104 LYS A C 1
ATOM 841 O O . LYS A 1 104 ? 1.405 -8.145 -1.658 1.00 88.69 104 LYS A O 1
ATOM 846 N N . PRO A 1 105 ? 3.607 -7.664 -1.625 1.00 88.00 105 PRO A N 1
ATOM 847 C CA . PRO A 1 105 ? 3.779 -8.036 -0.222 1.00 88.00 105 PRO A CA 1
ATOM 848 C C . PRO A 1 105 ? 2.836 -7.282 0.716 1.00 88.00 105 PRO A C 1
ATOM 850 O O . PRO A 1 105 ? 2.270 -7.883 1.620 1.00 88.00 105 PRO A O 1
ATOM 853 N N . LEU A 1 106 ? 2.615 -5.988 0.470 1.00 88.69 106 LEU A N 1
ATOM 854 C CA . LEU A 1 106 ? 1.768 -5.138 1.313 1.00 88.69 106 LEU A CA 1
ATOM 855 C C . LEU A 1 106 ? 0.273 -5.428 1.130 1.00 88.69 106 LEU A C 1
ATOM 857 O O . LEU A 1 106 ? -0.514 -5.231 2.052 1.00 88.69 106 LEU A O 1
ATOM 861 N N . ARG A 1 107 ? -0.123 -5.901 -0.058 1.00 87.94 107 ARG A N 1
ATOM 862 C CA . ARG A 1 107 ? -1.508 -6.299 -0.335 1.00 87.94 107 ARG A CA 1
ATOM 863 C C . ARG A 1 107 ? -1.836 -7.684 0.204 1.00 87.94 107 ARG A C 1
ATOM 865 O O . ARG A 1 107 ? -2.948 -7.889 0.679 1.00 87.94 107 ARG A O 1
ATOM 872 N N . VAL A 1 108 ? -0.910 -8.633 0.077 1.00 89.00 108 VAL A N 1
ATOM 873 C CA . VAL A 1 108 ? -1.156 -10.050 0.383 1.00 89.00 108 VAL A CA 1
ATOM 874 C C . VAL A 1 108 ? -0.943 -10.356 1.860 1.00 89.00 108 VAL A C 1
ATOM 876 O O . VAL A 1 108 ? -1.735 -11.106 2.438 1.00 89.00 108 VAL A O 1
ATOM 879 N N . ASN A 1 109 ? 0.094 -9.786 2.473 1.00 90.12 109 ASN A N 1
ATOM 880 C CA . ASN A 1 109 ? 0.398 -10.049 3.873 1.00 90.12 109 ASN A CA 1
ATOM 881 C C . ASN A 1 109 ? -0.485 -9.183 4.778 1.00 90.12 109 ASN A C 1
ATOM 883 O O . ASN A 1 109 ? -0.674 -7.997 4.494 1.00 90.12 109 ASN A O 1
ATOM 887 N N . PRO A 1 110 ? -1.035 -9.749 5.865 1.00 90.38 110 PRO A N 1
ATOM 888 C CA . PRO A 1 110 ? -1.767 -8.956 6.833 1.00 90.38 110 PRO A CA 1
ATOM 889 C C . PRO A 1 110 ? -0.839 -7.991 7.567 1.00 90.38 110 PRO A C 1
ATOM 891 O O . PRO A 1 110 ? 0.290 -8.331 7.924 1.00 90.38 110 PRO A O 1
ATOM 894 N N . PHE A 1 111 ? -1.341 -6.787 7.821 1.00 89.12 111 PHE A N 1
ATOM 895 C CA . PHE A 1 111 ? -0.690 -5.849 8.718 1.00 89.12 111 PHE A CA 1
ATOM 896 C C . PHE A 1 111 ? -0.982 -6.256 10.163 1.00 89.12 111 PHE A C 1
ATOM 898 O O . PHE A 1 111 ? -2.135 -6.223 10.599 1.00 89.12 111 PHE A O 1
ATOM 905 N N . ILE A 1 112 ? 0.066 -6.673 10.875 1.00 88.38 112 ILE A N 1
ATOM 906 C CA . ILE A 1 112 ? -0.035 -7.208 12.233 1.00 88.38 112 ILE A CA 1
ATOM 907 C C . ILE A 1 112 ? -0.039 -6.052 13.234 1.00 88.38 112 ILE A C 1
ATOM 909 O O . ILE A 1 112 ? 0.913 -5.277 13.306 1.00 88.38 112 ILE A O 1
ATOM 913 N N . ILE A 1 113 ? -1.102 -5.968 14.026 1.00 86.31 113 ILE A N 1
ATOM 914 C CA . ILE A 1 113 ? -1.264 -5.049 15.149 1.00 86.31 113 ILE A CA 1
ATOM 915 C C . ILE A 1 113 ? -1.134 -5.891 16.415 1.00 86.31 113 ILE A C 1
ATOM 917 O O . ILE A 1 113 ? -1.986 -6.734 16.683 1.00 86.31 113 ILE A O 1
ATOM 921 N N . THR A 1 114 ? -0.039 -5.720 17.154 1.00 81.50 114 THR A N 1
ATOM 922 C CA . THR A 1 114 ? 0.248 -6.511 18.361 1.00 81.50 114 THR A CA 1
ATOM 923 C C . THR A 1 114 ? -0.510 -6.018 19.583 1.00 81.50 114 THR A C 1
ATOM 925 O O . THR A 1 114 ? -0.914 -6.836 20.398 1.00 81.50 114 THR A O 1
ATOM 928 N N . GLU A 1 115 ? -0.731 -4.709 19.685 1.00 74.31 115 GLU A N 1
ATOM 929 C CA . GLU A 1 115 ? -1.500 -4.090 20.758 1.00 74.31 115 GLU A CA 1
ATOM 930 C C . GLU A 1 115 ? -2.346 -2.945 20.194 1.00 74.31 115 GLU A C 1
ATOM 932 O O . GLU A 1 115 ? -1.905 -2.178 19.333 1.00 74.31 115 GLU A O 1
ATOM 937 N N . LEU A 1 116 ? -3.575 -2.806 20.695 1.00 71.06 116 LEU A N 1
ATOM 938 C CA . LEU A 1 116 ? -4.494 -1.734 20.293 1.00 71.06 116 LEU A CA 1
ATOM 939 C C . LEU A 1 116 ? -4.084 -0.354 20.822 1.00 71.06 116 LEU A C 1
ATOM 941 O O . LEU A 1 116 ? -4.586 0.649 20.315 1.00 71.06 116 LEU A O 1
ATOM 945 N N . THR A 1 117 ? -3.216 -0.304 21.831 1.00 62.38 117 THR A N 1
ATOM 946 C CA . THR A 1 117 ? -2.589 0.898 22.407 1.00 62.38 117 THR A CA 1
ATOM 947 C C . THR A 1 117 ? -1.401 1.368 21.578 1.00 62.38 117 THR A C 1
ATOM 949 O O . THR A 1 117 ? -1.223 2.572 21.402 1.00 62.38 117 THR A O 1
ATOM 952 N N . ASP A 1 118 ? -0.655 0.436 20.977 1.00 58.00 118 ASP A N 1
ATOM 953 C CA . ASP A 1 118 ? 0.547 0.679 20.163 1.00 58.00 118 ASP A CA 1
ATOM 954 C C . ASP A 1 118 ? 0.194 1.184 18.747 1.00 58.00 118 ASP A C 1
ATOM 956 O O . ASP A 1 118 ? 0.880 0.912 17.758 1.00 58.00 118 ASP A O 1
ATOM 960 N N . GLN A 1 119 ? -0.930 1.910 18.658 1.00 55.66 119 GLN A N 1
ATOM 961 C CA . GLN A 1 119 ? -1.608 2.353 17.449 1.00 55.66 119 GLN A CA 1
ATOM 962 C C . GLN A 1 119 ? -0.630 2.924 16.451 1.00 55.66 119 GLN A C 1
ATOM 964 O O . GLN A 1 119 ? -0.241 4.085 16.549 1.00 55.66 119 GLN A O 1
ATOM 969 N N . VAL A 1 120 ? -0.286 2.055 15.496 1.00 55.41 120 VAL A N 1
ATOM 970 C CA . VAL A 1 120 ? 0.550 2.283 14.325 1.00 55.41 120 VAL A CA 1
ATOM 971 C C . VAL A 1 120 ? 1.601 3.326 14.638 1.00 55.41 120 VAL A C 1
ATOM 973 O O . VAL A 1 120 ? 1.390 4.512 14.393 1.00 55.41 120 VAL A O 1
ATOM 976 N N . LYS A 1 121 ? 2.744 2.880 15.162 1.00 57.03 121 LYS A N 1
ATOM 977 C CA . LYS A 1 121 ? 3.998 3.635 15.129 1.00 57.03 121 LYS A CA 1
ATOM 978 C C . LYS A 1 121 ? 4.127 4.317 13.759 1.00 57.03 121 LYS A C 1
ATOM 980 O O . LYS A 1 121 ? 4.600 3.723 12.792 1.00 57.03 121 LYS A O 1
ATOM 985 N N . ARG A 1 122 ? 3.659 5.577 13.679 1.00 53.53 122 ARG A N 1
ATOM 986 C CA . ARG A 1 122 ? 3.419 6.359 12.442 1.00 53.53 122 ARG A CA 1
ATOM 987 C C . ARG A 1 122 ? 4.672 6.470 11.586 1.00 53.53 122 ARG A C 1
ATOM 989 O O . ARG A 1 122 ? 4.635 6.796 10.409 1.00 53.53 122 ARG A O 1
ATOM 996 N N . HIS A 1 123 ? 5.811 6.216 12.214 1.00 55.38 123 HIS A N 1
ATOM 997 C CA . HIS A 1 123 ? 7.117 6.289 11.620 1.00 55.38 123 HIS A CA 1
ATOM 998 C C . HIS A 1 123 ? 7.486 5.103 10.725 1.00 55.38 123 HIS A C 1
ATOM 1000 O O . HIS A 1 123 ? 8.464 5.266 9.995 1.00 55.38 123 HIS A O 1
ATOM 1006 N N . LEU A 1 124 ? 6.763 3.977 10.776 1.00 66.69 124 LEU A N 1
ATOM 1007 C CA . LEU A 1 124 ? 7.147 2.750 10.068 1.00 66.69 124 LEU A CA 1
ATOM 1008 C C . LEU A 1 124 ? 6.658 2.683 8.618 1.00 66.69 124 LEU A C 1
ATOM 1010 O O . LEU A 1 124 ? 7.348 2.098 7.788 1.00 66.69 124 LEU A O 1
ATOM 1014 N N . LEU A 1 125 ? 5.501 3.271 8.299 1.00 81.50 125 LEU A N 1
ATOM 1015 C CA . LEU A 1 125 ? 4.899 3.155 6.970 1.00 81.50 125 LEU A CA 1
ATOM 1016 C C . LEU A 1 125 ? 4.865 4.491 6.240 1.00 81.50 125 LEU A C 1
ATOM 1018 O O . LEU A 1 125 ? 4.416 5.504 6.770 1.00 81.50 125 LEU A O 1
ATOM 1022 N N . LEU A 1 126 ? 5.291 4.466 4.983 1.00 86.38 126 LEU A N 1
ATOM 1023 C CA . LEU A 1 126 ? 5.079 5.562 4.050 1.00 86.38 126 LEU A CA 1
ATOM 1024 C C . LEU A 1 126 ? 3.598 5.605 3.626 1.00 86.38 126 LEU A C 1
ATOM 1026 O O . LEU A 1 126 ? 2.959 4.550 3.552 1.00 86.38 126 LEU A O 1
ATOM 1030 N N . PRO A 1 127 ? 3.053 6.778 3.253 1.00 88.12 127 PRO A N 1
ATOM 1031 C CA . PRO A 1 127 ? 1.640 6.921 2.874 1.00 88.12 127 PRO A CA 1
ATOM 1032 C C . PRO A 1 127 ? 1.202 5.950 1.773 1.00 88.12 127 PRO A C 1
ATOM 1034 O O . PRO A 1 127 ? 0.123 5.362 1.820 1.00 88.12 127 PRO A O 1
ATOM 1037 N N . TRP A 1 128 ? 2.076 5.705 0.795 1.00 88.31 128 TRP A N 1
ATOM 1038 C CA . TRP A 1 128 ? 1.784 4.749 -0.266 1.00 88.31 128 TRP A CA 1
ATOM 1039 C C . TRP A 1 128 ? 1.761 3.300 0.212 1.00 88.31 128 TRP A C 1
ATOM 1041 O O . TRP A 1 128 ? 0.989 2.514 -0.328 1.00 88.31 128 TRP A O 1
ATOM 1051 N N . GLN A 1 129 ? 2.585 2.943 1.203 1.00 89.06 129 GLN A N 1
ATOM 1052 C CA . GLN A 1 129 ? 2.600 1.599 1.779 1.00 89.06 129 GLN A CA 1
ATOM 1053 C C . GLN A 1 129 ? 1.326 1.369 2.582 1.00 89.06 129 GLN A C 1
ATOM 1055 O O . GLN A 1 129 ? 0.677 0.339 2.420 1.00 89.06 129 GLN A O 1
ATOM 1060 N N . PHE A 1 130 ? 0.932 2.374 3.369 1.00 89.69 130 PHE A N 1
ATOM 1061 C CA . PHE A 1 130 ? -0.337 2.394 4.085 1.00 89.69 130 PHE A CA 1
ATOM 1062 C C . PHE A 1 130 ? -1.524 2.191 3.132 1.00 89.69 130 PHE A C 1
ATOM 1064 O O . PHE A 1 130 ? -2.382 1.341 3.379 1.00 89.69 130 PHE A O 1
ATOM 1071 N N . ALA A 1 131 ? -1.521 2.884 1.989 1.00 91.00 131 ALA A N 1
ATOM 1072 C CA . ALA A 1 131 ? -2.544 2.728 0.959 1.00 91.00 131 ALA A CA 1
ATOM 1073 C C . ALA A 1 131 ? -2.652 1.286 0.425 1.00 91.00 131 ALA A C 1
ATOM 1075 O O . ALA A 1 131 ? -3.740 0.874 0.036 1.00 91.00 131 ALA A O 1
ATOM 1076 N N . GLN A 1 132 ? -1.571 0.496 0.416 1.00 92.31 132 GLN A N 1
ATOM 1077 C CA . GLN A 1 132 ? -1.600 -0.883 -0.094 1.00 92.31 132 GLN A CA 1
ATOM 1078 C C . GLN A 1 132 ? -2.123 -1.921 0.905 1.00 92.31 132 GLN A C 1
ATOM 1080 O O . GLN A 1 132 ? -2.420 -3.040 0.491 1.00 92.31 132 GLN A O 1
ATOM 1085 N N . ILE A 1 133 ? -2.267 -1.584 2.188 1.00 91.69 133 ILE A N 1
ATOM 1086 C CA . ILE A 1 133 ? -2.723 -2.539 3.207 1.00 91.69 133 ILE A CA 1
ATOM 1087 C C . ILE A 1 133 ? -4.180 -2.908 2.943 1.00 91.69 133 ILE A C 1
ATOM 1089 O O . ILE A 1 133 ? -5.050 -2.047 3.027 1.00 91.69 133 ILE A O 1
ATOM 1093 N N . THR A 1 134 ? -4.465 -4.181 2.674 1.00 92.94 134 THR A N 1
ATOM 1094 C CA . THR A 1 134 ? -5.849 -4.662 2.474 1.00 92.94 134 THR A CA 1
ATOM 1095 C C . THR A 1 134 ? -6.314 -5.651 3.538 1.00 92.94 134 THR A C 1
ATOM 1097 O O . THR A 1 134 ? -7.485 -6.033 3.562 1.00 92.94 134 THR A O 1
ATOM 1100 N N . ARG A 1 135 ? -5.410 -6.072 4.424 1.00 93.50 135 ARG A N 1
ATOM 1101 C CA . ARG A 1 135 ? -5.644 -7.117 5.418 1.00 93.50 135 ARG A CA 1
ATOM 1102 C C . ARG A 1 135 ? -5.099 -6.667 6.765 1.00 93.50 135 ARG A C 1
ATOM 1104 O O . ARG A 1 135 ? -3.967 -6.192 6.826 1.00 93.50 135 ARG A O 1
ATOM 1111 N N . LEU A 1 136 ? -5.893 -6.821 7.818 1.00 91.50 136 LEU A N 1
ATOM 1112 C CA . LEU A 1 136 ? -5.514 -6.493 9.191 1.00 91.50 136 LEU A CA 1
ATOM 1113 C C . LEU A 1 136 ? -5.505 -7.765 10.036 1.00 91.50 136 LEU A C 1
ATOM 1115 O O . LEU A 1 136 ? -6.416 -8.581 9.922 1.00 91.50 136 LEU A O 1
ATOM 1119 N N . ASP A 1 137 ? -4.495 -7.916 10.883 1.00 91.81 137 ASP A N 1
ATOM 1120 C CA . ASP A 1 137 ? -4.386 -9.007 11.849 1.00 91.81 137 ASP A CA 1
ATOM 1121 C C . ASP A 1 137 ? -4.130 -8.407 13.227 1.00 91.81 137 ASP A C 1
ATOM 1123 O O . ASP A 1 137 ? -3.055 -7.874 13.489 1.00 91.81 137 ASP A O 1
ATOM 1127 N N . ILE A 1 138 ? -5.158 -8.403 14.069 1.00 89.69 138 ILE A N 1
ATOM 1128 C CA . ILE A 1 138 ? -5.186 -7.655 15.322 1.00 89.69 138 ILE A CA 1
ATOM 1129 C C . ILE A 1 138 ? -5.134 -8.632 16.485 1.00 89.69 138 ILE A C 1
ATOM 1131 O O . ILE A 1 138 ? -6.061 -9.417 16.685 1.00 89.69 138 ILE A O 1
ATOM 1135 N N . LYS A 1 139 ? -4.063 -8.547 17.270 1.00 88.25 139 LYS A N 1
ATOM 1136 C CA . LYS A 1 139 ? -3.967 -9.162 18.590 1.00 88.25 139 LYS A CA 1
ATOM 1137 C C . LYS A 1 139 ? -4.557 -8.212 19.622 1.00 88.25 139 LYS A C 1
ATOM 1139 O O . LYS A 1 139 ? -4.255 -7.017 19.603 1.00 88.25 139 LYS A O 1
ATOM 1144 N N . LEU A 1 140 ? -5.437 -8.723 20.472 1.00 86.88 140 LEU A N 1
ATOM 1145 C CA . LEU A 1 140 ? -6.127 -7.910 21.467 1.00 86.88 140 LEU A CA 1
ATOM 1146 C C . LEU A 1 140 ? -6.653 -8.766 22.632 1.00 86.88 140 LEU A C 1
ATOM 1148 O O . LEU A 1 140 ? -7.057 -9.906 22.394 1.00 86.88 140 LEU A O 1
ATOM 1152 N N . PRO A 1 141 ? -6.712 -8.206 23.856 1.00 85.31 141 PRO A N 1
ATOM 1153 C CA . PRO A 1 141 ? -7.328 -8.862 25.005 1.00 85.31 141 PRO A CA 1
ATOM 1154 C C . PRO A 1 141 ? -8.858 -8.853 24.920 1.00 85.31 141 PRO A C 1
ATOM 1156 O O . PRO A 1 141 ? -9.430 -7.936 24.321 1.00 85.31 141 PRO A O 1
ATOM 1159 N N . GLN A 1 142 ? -9.537 -9.812 25.565 1.00 84.12 142 GLN A N 1
ATOM 1160 C CA . GLN A 1 142 ? -11.006 -9.920 25.563 1.00 84.12 142 GLN A CA 1
ATOM 1161 C C . GLN A 1 142 ? -11.695 -8.599 25.939 1.00 84.12 142 GLN A C 1
ATOM 1163 O O . GLN A 1 142 ? -12.586 -8.141 25.222 1.00 84.12 142 GLN A O 1
ATOM 1168 N N . MET A 1 143 ? -11.207 -7.909 26.975 1.00 81.38 143 MET A N 1
ATOM 1169 C CA . MET A 1 143 ? -11.740 -6.603 27.384 1.00 81.38 143 MET A CA 1
ATOM 1170 C C . MET A 1 143 ? -11.748 -5.555 26.269 1.00 81.38 143 MET A C 1
ATOM 1172 O O . MET A 1 143 ? -12.597 -4.669 26.252 1.00 81.38 143 MET A O 1
ATOM 1176 N N . SER A 1 144 ? -10.821 -5.626 25.312 1.00 82.00 144 SER A N 1
ATOM 1177 C CA . SER A 1 144 ? -10.801 -4.689 24.186 1.00 82.00 144 SER A CA 1
ATOM 1178 C C . SER A 1 144 ? -11.889 -4.963 23.143 1.00 82.00 144 SER A C 1
ATOM 1180 O O . SER A 1 144 ? -12.230 -4.049 22.384 1.00 82.00 144 SER A O 1
ATOM 1182 N N . LEU A 1 145 ? -12.441 -6.182 23.093 1.00 83.62 145 LEU A N 1
ATOM 1183 C CA . LEU A 1 145 ? -13.659 -6.470 22.327 1.00 83.62 145 LEU A CA 1
ATOM 1184 C C . LEU A 1 145 ? -14.880 -5.873 23.018 1.00 83.62 145 LEU A C 1
ATOM 1186 O O . LEU A 1 145 ? -15.677 -5.200 22.370 1.00 83.62 145 LEU A O 1
ATOM 1190 N N . GLU A 1 146 ? -14.992 -6.096 24.325 1.00 84.62 146 GLU A N 1
ATOM 1191 C CA . GLU A 1 146 ? -16.177 -5.756 25.115 1.00 84.62 146 GLU A CA 1
ATOM 1192 C C . GLU A 1 146 ? -16.290 -4.245 25.359 1.00 84.62 146 GLU A C 1
ATOM 1194 O O . GLU A 1 146 ? -17.334 -3.646 25.112 1.00 84.62 146 GLU A O 1
ATOM 1199 N N . ASN A 1 147 ? -15.182 -3.589 25.712 1.00 83.50 147 ASN A N 1
ATOM 1200 C CA . ASN A 1 147 ? -15.147 -2.163 26.059 1.00 83.50 147 ASN A CA 1
ATOM 1201 C C . ASN A 1 147 ? -14.970 -1.236 24.841 1.00 83.50 147 ASN A C 1
ATOM 1203 O O . ASN A 1 147 ? -14.622 -0.063 24.973 1.00 83.50 147 ASN A O 1
ATOM 1207 N N . GLY A 1 148 ? -15.168 -1.747 23.622 1.00 83.00 148 GLY A N 1
ATOM 1208 C CA . GLY A 1 148 ? -15.138 -0.938 22.399 1.00 83.00 148 GLY A CA 1
ATOM 1209 C C . GLY A 1 148 ? -13.743 -0.505 21.920 1.00 83.00 148 GLY A C 1
ATOM 1210 O O . GLY A 1 148 ? -13.646 0.300 20.989 1.00 83.00 148 GLY A O 1
ATOM 1211 N N . GLY A 1 149 ? -12.659 -1.053 22.479 1.00 83.75 149 GLY A N 1
ATOM 1212 C CA . GLY A 1 149 ? -11.283 -0.798 22.029 1.00 83.75 149 GLY A CA 1
ATOM 1213 C C . GLY A 1 149 ? -11.068 -1.153 20.552 1.00 83.75 149 GLY A C 1
ATOM 1214 O O . GLY A 1 149 ? -10.534 -0.345 19.786 1.00 83.75 149 GLY A O 1
ATOM 1215 N N . LEU A 1 150 ? -11.582 -2.310 20.117 1.00 86.31 150 LEU A N 1
ATOM 1216 C CA . LEU A 1 150 ? -11.574 -2.721 18.709 1.00 86.31 150 LEU A CA 1
ATOM 1217 C C . LEU A 1 150 ? -12.337 -1.724 17.825 1.00 86.31 150 LEU A C 1
ATOM 1219 O O . LEU A 1 150 ? -11.835 -1.315 16.778 1.00 86.31 150 LEU A O 1
ATOM 1223 N N . ARG A 1 151 ? -13.532 -1.295 18.250 1.00 87.12 151 ARG A N 1
ATOM 1224 C CA . ARG A 1 151 ? -14.355 -0.331 17.502 1.00 87.12 151 ARG A CA 1
ATOM 1225 C C . ARG A 1 151 ? -13.614 0.991 17.307 1.00 87.12 151 ARG A C 1
ATOM 1227 O O . ARG A 1 151 ? -13.607 1.529 16.202 1.00 87.12 151 ARG A O 1
ATOM 1234 N N . ASN A 1 152 ? -12.954 1.486 18.353 1.00 85.31 152 ASN A N 1
ATOM 1235 C CA . ASN A 1 152 ? -12.163 2.714 18.297 1.00 85.31 152 ASN A CA 1
ATOM 1236 C C . ASN A 1 152 ? -10.966 2.583 17.347 1.00 85.31 152 ASN A C 1
ATOM 1238 O O . ASN A 1 152 ? -10.683 3.509 16.587 1.00 85.31 152 ASN A O 1
ATOM 1242 N N . ALA A 1 153 ? -10.282 1.436 17.347 1.00 83.50 153 ALA A N 1
ATOM 1243 C CA . ALA A 1 153 ? -9.191 1.183 16.413 1.00 83.50 153 ALA A CA 1
ATOM 1244 C C . ALA A 1 153 ? -9.684 1.100 14.964 1.00 83.50 153 ALA A C 1
ATOM 1246 O O . ALA A 1 153 ? -9.120 1.762 14.096 1.00 83.50 153 ALA A O 1
ATOM 1247 N N . LEU A 1 154 ? -10.764 0.360 14.697 1.00 86.25 154 LEU A N 1
ATOM 1248 C CA . LEU A 1 154 ? -11.347 0.250 13.356 1.00 86.25 154 LEU A CA 1
ATOM 1249 C C . LEU A 1 154 ? -11.865 1.595 12.835 1.00 86.25 154 LEU A C 1
ATOM 1251 O O . LEU A 1 154 ? -11.700 1.885 11.651 1.00 86.25 154 LEU A O 1
ATOM 1255 N N . LYS A 1 155 ? -12.409 2.450 13.713 1.00 87.00 155 LYS A N 1
ATOM 1256 C CA . LYS A 1 155 ? -12.797 3.821 13.354 1.00 87.00 155 LYS A CA 1
ATOM 1257 C C . LYS A 1 155 ? -11.593 4.630 12.857 1.00 87.00 155 LYS A C 1
ATOM 1259 O O . LYS A 1 155 ? -11.683 5.255 11.813 1.00 87.00 155 LYS A O 1
ATOM 1264 N N . LYS A 1 156 ? -10.429 4.529 13.514 1.00 86.50 156 LYS A N 1
ATOM 1265 C CA . LYS A 1 156 ? -9.188 5.209 13.075 1.00 86.50 156 LYS A CA 1
ATOM 1266 C C . LYS A 1 156 ? -8.663 4.736 11.717 1.00 86.50 156 LYS A C 1
ATOM 1268 O O . LYS A 1 156 ? -7.952 5.481 11.045 1.00 86.50 156 LYS A O 1
ATOM 1273 N N . TRP A 1 157 ? -8.987 3.511 11.305 1.00 87.06 157 TRP A N 1
ATOM 1274 C CA . TRP A 1 157 ? -8.644 2.998 9.974 1.00 87.06 157 TRP A CA 1
ATOM 1275 C C . TRP A 1 157 ? -9.523 3.567 8.855 1.00 87.06 157 TRP A C 1
ATOM 1277 O O . TRP A 1 157 ? -9.188 3.353 7.689 1.00 87.06 157 TRP A O 1
ATOM 1287 N N . GLU A 1 158 ? -10.619 4.260 9.192 1.00 89.56 158 GLU A N 1
ATOM 1288 C CA . GLU A 1 158 ? -11.561 4.858 8.238 1.00 89.56 158 GLU A CA 1
ATOM 1289 C C . GLU A 1 158 ? -11.923 3.882 7.104 1.00 89.56 158 GLU A C 1
ATOM 1291 O O . GLU A 1 158 ? -11.833 4.175 5.907 1.00 89.56 158 GLU A O 1
ATOM 1296 N N . ALA A 1 159 ? -12.289 2.653 7.492 1.00 87.00 159 ALA A N 1
ATOM 1297 C CA . ALA A 1 159 ? -12.515 1.551 6.559 1.00 87.00 159 ALA A CA 1
ATOM 1298 C C . ALA A 1 159 ? -13.603 1.874 5.522 1.00 87.00 159 ALA A C 1
ATOM 1300 O O . ALA A 1 159 ? -13.494 1.436 4.376 1.00 87.00 159 ALA A O 1
ATOM 1301 N N . GLN A 1 160 ? -14.609 2.667 5.906 1.00 88.06 160 GLN A N 1
ATOM 1302 C CA . GLN A 1 160 ? -15.667 3.125 5.010 1.00 88.06 160 GLN A CA 1
ATOM 1303 C C . GLN A 1 160 ? -15.116 4.029 3.900 1.00 88.06 160 GLN A C 1
ATOM 1305 O O . GLN A 1 160 ? -15.287 3.707 2.726 1.00 88.06 160 GLN A O 1
ATOM 1310 N N . ALA A 1 161 ? -14.359 5.075 4.247 1.00 87.12 161 ALA A N 1
ATOM 1311 C CA . ALA A 1 161 ? -13.740 5.964 3.263 1.00 87.12 161 ALA A CA 1
ATOM 1312 C C . ALA A 1 161 ? -12.820 5.196 2.294 1.00 87.12 161 ALA A C 1
ATOM 1314 O O . ALA A 1 161 ? -12.794 5.458 1.092 1.00 87.12 161 ALA A O 1
ATOM 1315 N N . ARG A 1 162 ? -12.096 4.184 2.794 1.00 89.62 162 ARG A N 1
ATOM 1316 C CA . ARG A 1 162 ? -11.282 3.293 1.947 1.00 89.62 162 ARG A CA 1
ATOM 1317 C C . ARG A 1 162 ? -12.129 2.403 1.038 1.00 89.62 162 ARG A C 1
ATOM 1319 O O . ARG A 1 162 ? -11.711 2.103 -0.080 1.00 89.62 162 ARG A O 1
ATOM 1326 N N . HIS A 1 163 ? -13.296 1.959 1.498 1.00 89.62 163 HIS A N 1
ATOM 1327 C CA . HIS A 1 163 ? -14.215 1.144 0.705 1.00 89.62 163 HIS A CA 1
ATOM 1328 C C . HIS A 1 163 ? -14.856 1.936 -0.443 1.00 89.62 163 HIS A C 1
ATOM 1330 O O . HIS A 1 163 ? -15.070 1.379 -1.525 1.00 89.62 163 HIS A O 1
ATOM 1336 N N . GLU A 1 164 ? -15.095 3.228 -0.224 1.00 88.19 164 GLU A N 1
ATOM 1337 C CA . GLU A 1 164 ? -15.642 4.189 -1.191 1.00 88.19 164 GLU A CA 1
ATOM 1338 C C . GLU A 1 164 ? -14.598 4.706 -2.199 1.00 88.19 164 GLU A C 1
ATOM 1340 O O . GLU A 1 164 ? -14.921 5.498 -3.076 1.00 88.19 164 GLU A O 1
ATOM 1345 N N . ASN A 1 165 ? -13.372 4.168 -2.154 1.00 89.25 165 ASN A N 1
ATOM 1346 C CA . ASN A 1 165 ? -12.208 4.583 -2.937 1.00 89.25 165 ASN A CA 1
ATOM 1347 C C . ASN A 1 165 ? -11.739 6.000 -2.572 1.00 89.25 165 ASN A C 1
ATOM 1349 O O . ASN A 1 165 ? -12.287 7.002 -3.021 1.00 89.25 165 ASN A O 1
ATOM 1353 N N . CYS A 1 166 ? -10.640 6.087 -1.828 1.00 90.25 166 CYS A N 1
ATOM 1354 C CA . CYS A 1 166 ? -10.002 7.353 -1.484 1.00 90.25 166 CYS A CA 1
ATOM 1355 C C . CYS A 1 166 ? -8.514 7.343 -1.847 1.00 90.25 166 CYS A C 1
ATOM 1357 O O . CYS A 1 166 ? -7.881 6.290 -1.919 1.00 90.25 166 CYS A O 1
ATOM 1359 N N . TYR A 1 167 ? -7.940 8.514 -2.085 1.00 91.00 167 TYR A N 1
ATOM 1360 C CA . TYR A 1 167 ? -6.505 8.724 -2.197 1.00 91.00 167 TYR A CA 1
ATOM 1361 C C . TYR A 1 167 ? -5.918 9.002 -0.818 1.00 91.00 167 TYR A C 1
ATOM 1363 O O . TYR A 1 167 ? -6.464 9.794 -0.053 1.00 91.00 167 TYR A O 1
ATOM 1371 N N . VAL A 1 168 ? -4.791 8.361 -0.513 1.00 90.19 168 VAL A N 1
ATOM 1372 C CA . VAL A 1 168 ? -4.057 8.585 0.736 1.00 90.19 168 VAL A CA 1
ATOM 1373 C C . VAL A 1 168 ? -3.050 9.701 0.522 1.00 90.19 168 VAL A C 1
ATOM 1375 O O . VAL A 1 168 ? -2.128 9.563 -0.288 1.00 90.19 168 VAL A O 1
ATOM 1378 N N . VAL A 1 169 ? -3.207 10.783 1.278 1.00 87.31 169 VAL A N 1
ATOM 1379 C CA . VAL A 1 169 ? -2.327 11.947 1.221 1.00 87.31 169 VAL A CA 1
ATOM 1380 C C . VAL A 1 169 ? -1.739 12.203 2.606 1.00 87.31 169 VAL A C 1
ATOM 1382 O O . VAL A 1 169 ? -2.499 12.315 3.563 1.00 87.31 169 VAL A O 1
ATOM 1385 N N . PRO A 1 170 ? -0.410 12.307 2.766 1.0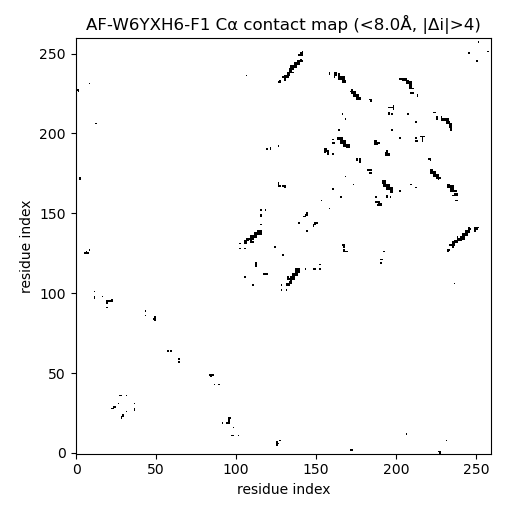0 84.50 170 PRO A N 1
ATOM 1386 C CA . PRO A 1 170 ? 0.154 12.682 4.058 1.00 84.50 170 PRO A CA 1
ATOM 1387 C C . PRO A 1 170 ? -0.326 14.082 4.437 1.00 84.50 170 PRO A C 1
ATOM 1389 O O . PRO A 1 170 ? -0.239 15.000 3.617 1.00 84.50 170 PRO A O 1
ATOM 1392 N N . ARG A 1 171 ? -0.795 14.268 5.676 1.00 79.94 171 ARG A N 1
ATOM 1393 C CA . ARG A 1 171 ? -1.322 15.561 6.137 1.00 79.94 171 ARG A CA 1
ATOM 1394 C C . ARG A 1 171 ? -0.315 16.696 5.951 1.00 79.94 171 ARG A C 1
ATOM 1396 O O . ARG A 1 171 ? -0.697 17.788 5.561 1.00 79.94 171 ARG A O 1
ATOM 1403 N N . GLN A 1 172 ? 0.977 16.421 6.139 1.00 77.12 172 GLN A N 1
ATOM 1404 C CA . GLN A 1 172 ? 2.051 17.410 5.974 1.00 77.12 172 GLN A CA 1
ATOM 1405 C C . GLN A 1 172 ? 2.245 17.881 4.523 1.00 77.12 172 GLN A C 1
ATOM 1407 O O . GLN A 1 172 ? 2.925 18.879 4.292 1.00 77.12 172 GLN A O 1
ATOM 1412 N N . ALA A 1 173 ? 1.704 17.161 3.534 1.00 75.69 173 ALA A N 1
ATOM 1413 C CA . ALA A 1 173 ? 1.756 17.574 2.133 1.00 75.69 173 ALA A CA 1
ATOM 1414 C C . ALA A 1 173 ? 0.606 18.507 1.737 1.00 75.69 173 ALA A C 1
ATOM 1416 O O . ALA A 1 173 ? 0.570 18.928 0.580 1.00 75.69 173 ALA A O 1
ATOM 1417 N N . LEU A 1 174 ? -0.309 18.818 2.657 1.00 76.06 174 LEU A N 1
ATOM 1418 C CA . LEU A 1 174 ? -1.438 19.706 2.426 1.00 76.06 174 LEU A CA 1
ATOM 1419 C C . LEU A 1 174 ? -1.336 20.937 3.328 1.00 76.06 174 LEU A C 1
ATOM 1421 O O . LEU A 1 174 ? -1.191 20.828 4.543 1.00 76.06 174 LEU A O 1
ATOM 1425 N N . ILE A 1 175 ? -1.470 22.108 2.719 1.00 73.38 175 ILE A N 1
ATOM 1426 C CA . ILE A 1 175 ? -1.846 23.347 3.387 1.00 73.38 175 ILE A CA 1
ATOM 1427 C C . ILE A 1 175 ? -3.369 23.385 3.324 1.00 73.38 175 ILE A C 1
ATOM 1429 O O . ILE A 1 175 ? -3.948 23.567 2.253 1.00 73.38 175 ILE A O 1
ATOM 1433 N N . LEU A 1 176 ? -4.016 23.136 4.456 1.00 69.94 176 LEU A N 1
ATOM 1434 C CA . LEU A 1 176 ? -5.460 23.289 4.583 1.00 69.94 176 LEU A CA 1
ATOM 1435 C C . LEU A 1 176 ? -5.723 24.770 4.868 1.00 69.94 176 LEU A C 1
ATOM 1437 O O . LEU A 1 176 ? -5.308 25.265 5.914 1.00 69.94 176 LEU A O 1
ATOM 1441 N N . GLN A 1 177 ? -6.315 25.486 3.912 1.00 60.22 177 GLN A N 1
ATOM 1442 C CA . GLN A 1 177 ? -6.769 26.860 4.115 1.00 60.22 177 GLN A CA 1
ATOM 1443 C C . GLN A 1 177 ? -8.266 26.833 4.420 1.00 60.22 177 GLN A C 1
ATOM 1445 O O . GLN A 1 177 ? -9.065 26.469 3.552 1.00 60.22 177 GLN A O 1
ATOM 1450 N N . ASP A 1 178 ? -8.611 27.224 5.646 1.00 54.81 178 ASP A N 1
ATOM 1451 C CA . ASP A 1 178 ? -9.977 27.558 6.038 1.00 54.81 178 ASP A CA 1
ATOM 1452 C C . ASP A 1 178 ? -10.297 28.969 5.534 1.00 54.81 178 ASP A C 1
ATOM 1454 O O . ASP A 1 178 ? -9.556 29.916 5.797 1.00 54.81 178 ASP A O 1
ATOM 1458 N N . PHE A 1 179 ? -11.394 29.112 4.789 1.00 50.41 179 PHE A N 1
ATOM 1459 C CA . PHE A 1 179 ? -11.953 30.429 4.453 1.00 50.41 179 PHE A CA 1
ATOM 1460 C C . PHE A 1 179 ? -12.851 30.980 5.574 1.00 50.41 179 PHE A C 1
ATOM 1462 O O . PHE A 1 179 ? -13.129 32.175 5.584 1.00 50.41 179 PHE A O 1
ATOM 1469 N N . ASP A 1 180 ? -13.236 30.132 6.533 1.00 48.19 180 ASP A N 1
ATOM 1470 C CA . ASP A 1 180 ? -13.908 30.486 7.781 1.00 48.19 180 ASP A CA 1
ATOM 1471 C C . ASP A 1 180 ? -13.130 29.840 8.936 1.00 48.19 180 ASP A C 1
ATOM 1473 O O . ASP A 1 180 ? -13.079 28.614 9.019 1.00 48.19 180 ASP A O 1
ATOM 1477 N N . ASP A 1 181 ? -12.584 30.648 9.850 1.00 47.94 181 ASP A N 1
ATOM 1478 C CA . ASP A 1 181 ? -11.784 30.295 11.051 1.00 47.94 181 ASP A CA 1
ATOM 1479 C C . ASP A 1 181 ? -12.459 29.308 12.047 1.00 47.94 181 ASP A C 1
ATOM 1481 O O . ASP A 1 181 ? -12.032 29.152 13.191 1.00 47.94 181 ASP A O 1
ATOM 1485 N N . SER A 1 182 ? -13.558 28.656 11.661 1.00 44.97 182 SER A N 1
ATOM 1486 C CA . SER A 1 182 ? -14.403 27.835 12.532 1.00 44.97 182 SER A CA 1
ATOM 1487 C C . SER A 1 182 ? -14.783 26.460 11.978 1.00 44.97 182 SER A C 1
ATOM 1489 O O . SER A 1 182 ? -15.421 25.691 12.700 1.00 44.97 182 SER A O 1
ATOM 1491 N N . LYS A 1 183 ? -14.416 26.113 10.737 1.00 47.53 183 LYS A N 1
ATOM 1492 C CA . LYS A 1 183 ? -14.789 24.820 10.145 1.00 47.53 183 LYS A CA 1
ATOM 1493 C C . LYS A 1 183 ? -13.661 24.241 9.319 1.00 47.53 183 LYS A C 1
ATOM 1495 O O . LYS A 1 183 ? -13.687 24.304 8.096 1.00 47.53 183 LYS A O 1
ATOM 1500 N N . THR A 1 184 ? -12.747 23.580 10.019 1.00 47.19 184 THR A N 1
ATOM 1501 C CA . THR A 1 184 ? -11.767 22.699 9.400 1.00 47.19 184 THR A CA 1
ATOM 1502 C C . THR A 1 184 ? -12.522 21.707 8.532 1.00 47.19 184 THR A C 1
ATOM 1504 O O . THR A 1 184 ? -13.303 20.894 9.019 1.00 47.19 184 THR A O 1
ATOM 1507 N N . GLY A 1 185 ? -12.338 21.823 7.227 1.00 53.31 185 GLY A N 1
ATOM 1508 C CA . GLY A 1 185 ? -12.868 20.872 6.274 1.00 53.31 185 GLY A CA 1
ATOM 1509 C C . GLY A 1 185 ? -12.465 19.440 6.623 1.00 53.31 185 GLY A C 1
ATOM 1510 O O . GLY A 1 185 ? -11.321 19.046 6.383 1.00 53.31 185 GLY A O 1
ATOM 1511 N N . ASP A 1 186 ? -13.385 18.658 7.184 1.00 69.25 186 ASP A N 1
ATOM 1512 C CA . ASP A 1 186 ? -13.081 17.338 7.739 1.00 69.25 186 ASP A CA 1
ATOM 1513 C C . ASP A 1 186 ? -13.036 16.267 6.640 1.00 69.25 186 ASP A C 1
ATOM 1515 O O . ASP A 1 186 ? -13.908 15.405 6.513 1.00 69.25 186 ASP A O 1
ATOM 1519 N N . TYR A 1 187 ? -11.978 16.283 5.827 1.00 77.38 187 TYR A N 1
ATOM 1520 C CA . TYR A 1 187 ? -11.579 15.050 5.153 1.00 77.38 187 TYR A CA 1
ATOM 1521 C C . TYR A 1 187 ? -11.315 13.973 6.219 1.00 77.38 187 TYR A C 1
ATOM 1523 O O . TYR A 1 187 ? -10.617 14.262 7.195 1.00 77.38 187 TYR A O 1
ATOM 1531 N N . PRO A 1 188 ? -11.787 12.724 6.038 1.00 84.62 188 PRO A N 1
ATOM 1532 C CA . PRO A 1 188 ? -11.491 11.651 6.977 1.00 84.62 188 PRO A CA 1
ATOM 1533 C C . PRO A 1 188 ? -9.980 11.491 7.156 1.00 84.62 188 PRO A C 1
ATOM 1535 O O . PRO A 1 188 ? -9.226 11.413 6.180 1.00 84.62 188 PRO A O 1
ATOM 1538 N N . ILE A 1 189 ? -9.529 11.439 8.409 1.00 84.94 189 ILE A N 1
ATOM 1539 C CA . ILE A 1 189 ? -8.110 11.306 8.742 1.00 84.94 189 ILE A CA 1
ATOM 1540 C C . ILE A 1 189 ? -7.857 9.906 9.282 1.00 84.94 189 ILE A C 1
ATOM 1542 O O . ILE A 1 189 ? -8.370 9.523 10.331 1.00 84.94 189 ILE A O 1
ATOM 1546 N N . SER A 1 190 ? -6.975 9.171 8.607 1.00 86.81 190 SER A N 1
ATOM 1547 C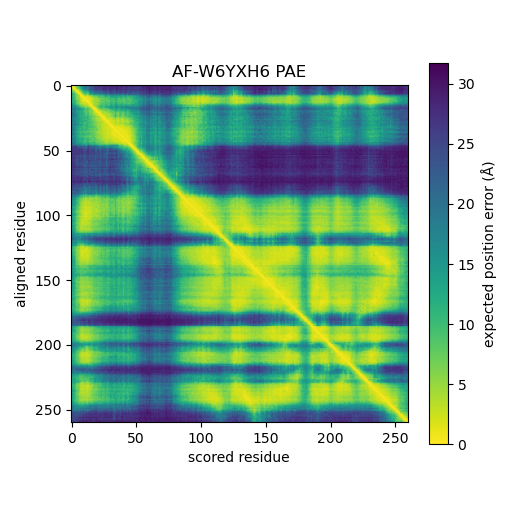 CA . SER A 1 190 ? -6.503 7.867 9.056 1.00 86.81 190 SER A CA 1
ATOM 1548 C C . SER A 1 190 ? -4.996 7.885 9.284 1.00 86.81 190 SER A C 1
ATOM 1550 O O . SER A 1 190 ? -4.208 8.070 8.358 1.00 86.81 190 SER A O 1
ATOM 1552 N N . PHE A 1 191 ? -4.586 7.710 10.543 1.00 82.50 191 PHE A N 1
ATOM 1553 C CA . PHE A 1 191 ? -3.177 7.688 10.966 1.00 82.50 191 PHE A CA 1
ATOM 1554 C C . PHE A 1 191 ? -2.339 8.847 10.402 1.00 82.50 191 PHE A C 1
ATOM 1556 O O . PHE A 1 191 ? -1.238 8.630 9.903 1.00 82.50 191 PHE A O 1
ATOM 1563 N N . ASP A 1 192 ? -2.865 10.075 10.498 1.00 80.56 192 ASP A N 1
ATOM 1564 C CA . ASP A 1 192 ? -2.228 11.310 9.998 1.00 80.56 192 ASP A CA 1
ATOM 1565 C C . ASP A 1 192 ? -2.103 11.395 8.463 1.00 80.56 192 ASP A C 1
ATOM 1567 O O . ASP A 1 192 ? -1.394 12.238 7.911 1.00 80.56 192 ASP A O 1
ATOM 1571 N N . ASN A 1 193 ? -2.838 10.535 7.760 1.00 86.06 193 ASN A N 1
ATOM 1572 C CA . ASN A 1 193 ? -3.088 10.664 6.337 1.00 86.06 193 ASN A CA 1
ATOM 1573 C C . ASN A 1 193 ? -4.514 11.156 6.122 1.00 86.06 193 ASN A C 1
ATOM 1575 O O . ASN A 1 193 ? -5.468 10.625 6.687 1.00 86.06 193 ASN A O 1
ATOM 1579 N N . VAL A 1 194 ? -4.637 12.161 5.274 1.00 88.44 194 VAL A N 1
ATOM 1580 C CA . VAL A 1 194 ? -5.900 12.695 4.790 1.00 88.44 194 VAL A CA 1
ATOM 1581 C C . VAL A 1 194 ? -6.401 11.790 3.667 1.00 88.44 194 VAL A C 1
ATOM 1583 O O . VAL A 1 194 ? -5.652 11.466 2.739 1.00 88.44 194 VAL A O 1
ATOM 1586 N N . LEU A 1 195 ? -7.654 11.349 3.769 1.00 88.81 195 LEU A N 1
ATOM 1587 C CA . LEU A 1 195 ? -8.304 10.494 2.783 1.00 88.81 195 LEU A CA 1
ATOM 1588 C C . LEU A 1 195 ? -9.181 11.343 1.863 1.00 88.81 195 LEU A C 1
ATOM 1590 O O . LEU A 1 195 ? -10.230 11.836 2.269 1.00 88.81 195 LEU A O 1
ATOM 1594 N N . ILE A 1 196 ? -8.756 11.495 0.610 1.00 88.06 196 ILE A N 1
ATOM 1595 C CA . ILE A 1 196 ? -9.465 12.314 -0.381 1.00 88.06 196 ILE A CA 1
ATOM 1596 C C . ILE A 1 196 ? -10.336 11.405 -1.257 1.00 88.06 196 ILE A C 1
ATOM 1598 O O . ILE A 1 196 ? -9.780 10.531 -1.925 1.00 88.06 196 ILE A O 1
ATOM 1602 N N . PRO A 1 197 ? -11.669 11.565 -1.293 1.00 87.31 197 PRO A N 1
ATOM 1603 C CA . PRO A 1 197 ? -12.548 10.715 -2.095 1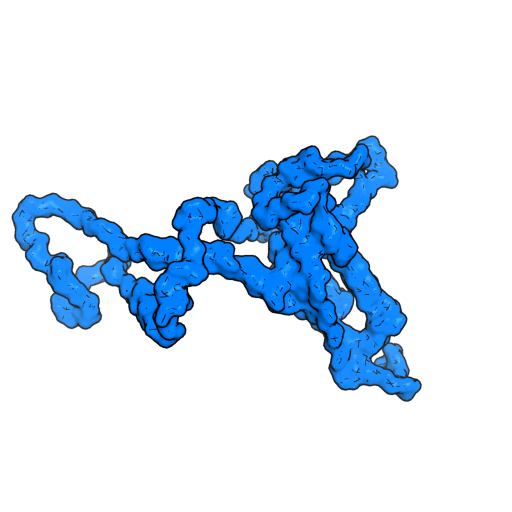.00 87.31 197 PRO A CA 1
ATOM 1604 C C . PRO A 1 197 ? -12.192 10.732 -3.588 1.00 87.31 197 PRO A C 1
ATOM 1606 O O . PRO A 1 197 ? -11.939 11.785 -4.174 1.00 87.31 197 PRO A O 1
ATOM 1609 N N . ALA A 1 198 ? -12.192 9.563 -4.229 1.00 85.50 198 ALA A N 1
ATOM 1610 C CA . ALA A 1 198 ? -12.007 9.445 -5.669 1.00 85.50 198 ALA A CA 1
ATOM 1611 C C . ALA A 1 198 ? -13.370 9.540 -6.374 1.00 85.50 198 ALA A C 1
ATOM 1613 O O . ALA A 1 198 ? -14.151 8.598 -6.364 1.00 85.50 198 ALA A O 1
ATOM 1614 N N . ILE A 1 199 ? -13.648 10.665 -7.032 1.00 73.88 199 ILE A N 1
ATOM 1615 C CA . ILE A 1 199 ? -14.971 10.964 -7.630 1.00 73.88 199 ILE A CA 1
ATOM 1616 C C . ILE A 1 199 ? -15.238 10.221 -8.947 1.00 73.88 199 ILE A C 1
ATOM 1618 O O . ILE A 1 199 ? -16.337 10.242 -9.492 1.00 73.88 199 ILE A O 1
ATOM 1622 N N . THR A 1 200 ? -14.240 9.520 -9.479 1.00 69.94 200 THR A N 1
ATOM 1623 C CA . THR A 1 200 ? -14.391 8.794 -10.743 1.00 69.94 200 THR A CA 1
ATOM 1624 C C . THR A 1 200 ? -14.924 7.381 -10.507 1.00 69.94 200 THR A C 1
ATOM 1626 O O . THR A 1 200 ? -14.367 6.634 -9.708 1.00 69.94 200 THR A O 1
ATOM 1629 N N . ASN A 1 201 ? -15.942 6.975 -11.279 1.00 61.31 201 ASN A N 1
ATOM 1630 C CA . ASN A 1 201 ? -16.492 5.606 -11.273 1.00 61.31 201 ASN A CA 1
ATOM 1631 C C . ASN A 1 201 ? -15.431 4.529 -11.581 1.00 61.31 201 ASN A C 1
ATOM 1633 O O . ASN A 1 201 ? -15.588 3.364 -11.221 1.00 61.31 201 ASN A O 1
ATOM 1637 N N . THR A 1 202 ? -14.330 4.916 -12.232 1.00 68.19 202 THR A N 1
ATOM 1638 C CA . THR A 1 202 ? -13.165 4.066 -12.498 1.00 68.19 202 THR A CA 1
ATOM 1639 C C . THR A 1 202 ? -11.893 4.742 -11.977 1.00 68.19 202 THR A C 1
ATOM 1641 O O . THR A 1 202 ? -11.154 5.351 -12.763 1.00 68.19 202 THR A O 1
ATOM 1644 N N . PRO A 1 203 ? -11.609 4.668 -10.665 1.00 73.62 203 PRO A N 1
ATOM 1645 C CA . PRO A 1 203 ? -10.444 5.326 -10.101 1.00 73.62 203 PRO A CA 1
ATOM 1646 C C . PRO A 1 203 ? -9.167 4.719 -10.683 1.00 73.62 203 PRO A C 1
ATOM 1648 O O . PRO A 1 203 ? -8.980 3.496 -10.740 1.00 73.62 203 PRO A O 1
ATOM 1651 N N . LYS A 1 204 ? -8.262 5.587 -11.142 1.00 75.19 204 LYS A N 1
ATOM 1652 C CA . LYS A 1 204 ? -6.977 5.151 -11.690 1.00 75.19 204 LYS A CA 1
ATOM 1653 C C . LYS A 1 204 ? -6.163 4.506 -10.569 1.00 75.19 204 LYS A C 1
ATOM 1655 O O . LYS A 1 204 ? -5.764 5.174 -9.621 1.00 75.19 204 LYS A O 1
ATOM 1660 N N . LYS A 1 205 ? -5.852 3.214 -10.720 1.00 76.62 205 LYS A N 1
ATOM 1661 C CA . LYS A 1 205 ? -4.958 2.477 -9.804 1.00 76.62 205 LYS A CA 1
ATOM 1662 C C . LYS A 1 205 ? -3.511 2.981 -9.842 1.00 76.62 205 LYS A C 1
ATOM 1664 O O . LYS A 1 205 ? -2.735 2.684 -8.941 1.00 76.62 205 LYS A O 1
ATOM 1669 N N . ARG A 1 206 ? -3.132 3.709 -10.899 1.00 81.38 206 ARG A N 1
ATOM 1670 C CA . ARG A 1 206 ? -1.797 4.301 -11.016 1.00 81.38 206 ARG A CA 1
ATOM 1671 C C . ARG A 1 206 ? -1.674 5.528 -10.111 1.00 81.38 206 ARG A C 1
ATOM 1673 O O . ARG A 1 206 ? -2.630 6.303 -10.054 1.00 81.38 206 ARG A O 1
ATOM 1680 N N . PRO A 1 207 ? -0.496 5.751 -9.504 1.00 85.75 207 PRO A N 1
ATOM 1681 C CA . PRO A 1 207 ? -0.230 6.955 -8.730 1.00 85.75 207 PRO A CA 1
ATOM 1682 C C . PRO A 1 207 ? -0.564 8.205 -9.544 1.00 85.75 207 PRO A C 1
ATOM 1684 O O . PRO A 1 207 ? -0.210 8.281 -10.724 1.00 85.75 207 PRO A O 1
ATOM 1687 N N . GLN A 1 208 ? -1.264 9.151 -8.929 1.00 85.69 208 GLN A N 1
ATOM 1688 C CA . GLN A 1 208 ? -1.626 10.427 -9.544 1.00 85.69 208 GLN A CA 1
ATOM 1689 C C . GLN A 1 208 ? -0.851 11.558 -8.859 1.00 85.69 208 GLN A C 1
ATOM 1691 O O . GLN A 1 208 ? -0.587 11.456 -7.659 1.00 85.69 208 GLN A O 1
ATOM 1696 N N . PRO A 1 209 ? -0.482 12.629 -9.576 1.00 87.00 209 PRO A N 1
ATOM 1697 C CA . PRO A 1 209 ? -0.045 13.868 -8.947 1.00 87.00 209 PRO A CA 1
ATOM 1698 C C . PRO A 1 209 ? -1.093 14.369 -7.951 1.00 87.00 209 PRO A C 1
ATOM 1700 O O . PRO A 1 209 ? -2.294 14.302 -8.210 1.00 87.00 209 PRO A O 1
ATOM 1703 N N . ILE A 1 210 ? -0.638 14.888 -6.815 1.00 85.12 210 ILE A N 1
ATOM 1704 C CA . ILE A 1 210 ? -1.523 15.419 -5.774 1.00 85.12 210 ILE A CA 1
ATOM 1705 C C . ILE A 1 210 ? -2.421 16.553 -6.304 1.00 85.12 210 ILE A C 1
ATOM 1707 O O . ILE A 1 210 ? -3.603 16.589 -5.977 1.00 85.12 210 ILE A O 1
ATOM 1711 N N . ASN A 1 211 ? -1.904 17.411 -7.194 1.00 83.56 211 ASN A N 1
ATOM 1712 C CA . ASN A 1 211 ? -2.664 18.490 -7.839 1.00 83.56 211 ASN A CA 1
ATOM 1713 C C . ASN A 1 211 ? -3.843 17.954 -8.660 1.00 83.56 211 ASN A C 1
ATOM 1715 O O . ASN A 1 211 ? -4.932 18.528 -8.639 1.00 83.56 211 ASN A O 1
ATOM 1719 N N . ASP A 1 212 ? -3.638 16.843 -9.366 1.00 84.06 212 ASP A N 1
ATOM 1720 C CA . ASP A 1 212 ? -4.680 16.236 -10.192 1.00 84.06 212 ASP A CA 1
ATOM 1721 C C . ASP A 1 212 ? -5.783 15.671 -9.298 1.00 84.06 212 ASP A C 1
ATOM 1723 O O . ASP A 1 212 ? -6.962 15.841 -9.580 1.00 84.06 212 ASP A O 1
ATOM 1727 N N . VAL A 1 213 ? -5.422 15.054 -8.172 1.00 84.38 213 VAL A N 1
ATOM 1728 C CA . VAL A 1 213 ? -6.409 14.552 -7.205 1.00 84.38 213 VAL A CA 1
ATOM 1729 C C . VAL A 1 213 ? -7.202 15.697 -6.573 1.00 84.38 213 VAL A C 1
ATOM 1731 O O . VAL A 1 213 ? -8.424 15.619 -6.499 1.00 84.38 213 VAL A O 1
ATOM 1734 N N . LEU A 1 214 ? -6.523 16.770 -6.162 1.00 80.31 214 LEU A N 1
ATOM 1735 C CA . LEU A 1 214 ? -7.146 17.922 -5.507 1.00 80.31 214 LEU A CA 1
ATOM 1736 C C . LEU A 1 214 ? -8.046 18.733 -6.445 1.00 80.31 214 LEU A C 1
ATOM 1738 O O . LEU A 1 214 ? -9.120 19.154 -6.038 1.00 80.31 214 LEU A O 1
ATOM 1742 N N . SER A 1 215 ? -7.653 18.910 -7.708 1.00 77.62 215 SER A N 1
ATOM 1743 C CA . SER A 1 215 ? -8.458 19.643 -8.701 1.00 77.62 215 SER A CA 1
ATOM 1744 C C . SER A 1 215 ? -9.785 18.961 -9.036 1.00 77.62 215 SER A C 1
ATOM 1746 O O . SER A 1 215 ? -10.735 19.632 -9.430 1.00 77.62 215 SER A O 1
ATOM 1748 N N . HIS A 1 216 ? -9.863 17.640 -8.867 1.00 73.25 216 HIS A N 1
ATOM 1749 C CA . HIS A 1 216 ? -11.085 16.872 -9.095 1.00 73.25 216 HIS A CA 1
ATOM 1750 C C . HIS A 1 216 ? -11.867 16.608 -7.804 1.00 73.25 216 HIS A C 1
ATOM 1752 O O . HIS A 1 216 ? -12.972 16.078 -7.888 1.00 73.25 216 HIS A O 1
ATOM 1758 N N . ALA A 1 217 ? -11.324 16.949 -6.629 1.00 65.19 217 ALA A N 1
ATOM 1759 C CA . ALA A 1 217 ? -11.975 16.752 -5.339 1.00 65.19 217 ALA A CA 1
ATOM 1760 C C . ALA A 1 217 ? -13.118 17.7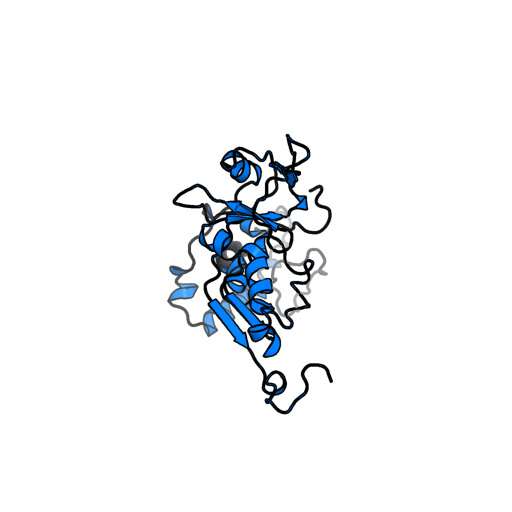66 -5.155 1.00 65.19 217 ALA A C 1
ATOM 1762 O O . ALA A 1 217 ? -12.911 18.941 -4.878 1.00 65.19 217 ALA A O 1
ATOM 1763 N N . PHE A 1 218 ? -14.354 17.301 -5.311 1.00 58.03 218 PHE A N 1
ATOM 1764 C CA . PHE A 1 218 ? -15.577 18.076 -5.134 1.00 58.03 218 PHE A CA 1
ATOM 1765 C C . PHE A 1 218 ? -15.969 18.120 -3.651 1.00 58.03 218 PHE A C 1
ATOM 1767 O O . PHE A 1 218 ? -16.996 17.577 -3.252 1.00 58.03 218 PHE A O 1
ATOM 1774 N N . VAL A 1 219 ? -15.145 18.748 -2.812 1.00 58.91 219 VAL A N 1
ATOM 1775 C CA . VAL A 1 219 ? -15.596 19.175 -1.481 1.00 58.91 219 VAL A CA 1
ATOM 1776 C C . VAL A 1 219 ? -15.666 20.693 -1.496 1.00 58.91 219 VAL A C 1
ATOM 1778 O O . VAL A 1 219 ? -14.648 21.377 -1.475 1.00 58.91 219 VAL A O 1
ATOM 1781 N N . LYS A 1 220 ? -16.898 21.207 -1.593 1.00 51.88 220 LYS A N 1
ATOM 1782 C CA . LYS A 1 220 ? -17.244 22.626 -1.800 1.00 51.88 220 LYS A CA 1
ATOM 1783 C C . LYS A 1 220 ? -16.687 23.593 -0.744 1.00 51.88 220 LYS A C 1
ATOM 1785 O O . LYS A 1 220 ? -16.731 24.794 -0.977 1.00 51.88 220 LYS A O 1
ATOM 1790 N N . GLU A 1 221 ? -16.191 23.088 0.382 1.00 51.41 221 GLU A N 1
ATOM 1791 C CA . GLU A 1 221 ? -15.836 23.881 1.566 1.00 51.41 221 GLU A CA 1
ATOM 1792 C C . GLU A 1 221 ? -14.334 23.851 1.903 1.00 51.41 221 GLU A C 1
ATOM 1794 O O . GLU A 1 221 ? -13.925 24.491 2.862 1.00 51.41 221 GLU A O 1
ATOM 1799 N N . ILE A 1 222 ? -13.489 23.144 1.133 1.00 56.16 222 ILE A N 1
ATOM 1800 C CA . ILE A 1 222 ? -12.080 22.924 1.510 1.00 56.16 222 ILE A CA 1
ATOM 1801 C C . ILE A 1 222 ? -11.146 23.287 0.365 1.00 56.16 222 ILE A C 1
ATOM 1803 O O . ILE A 1 222 ? -11.084 22.577 -0.641 1.00 56.16 222 ILE A O 1
ATOM 1807 N N . SER A 1 223 ? -10.340 24.336 0.545 1.00 60.03 223 SER A N 1
ATOM 1808 C CA . SER A 1 223 ? -9.177 24.549 -0.315 1.00 60.03 223 SER A CA 1
ATOM 1809 C C . SER A 1 223 ? -7.959 23.888 0.330 1.00 60.03 223 SER A C 1
ATOM 1811 O O . SER A 1 223 ? -7.358 24.373 1.287 1.00 60.03 223 SER A O 1
ATOM 1813 N N . ALA A 1 224 ? -7.635 22.693 -0.156 1.00 66.56 224 ALA A N 1
ATOM 1814 C CA . ALA A 1 224 ? -6.394 22.022 0.188 1.00 66.56 224 ALA A CA 1
ATOM 1815 C C . ALA A 1 224 ? -5.378 22.335 -0.912 1.00 66.56 224 ALA A C 1
ATOM 1817 O O . ALA A 1 224 ? -5.578 21.973 -2.073 1.00 66.56 224 ALA A O 1
ATOM 1818 N N . GLN A 1 225 ? -4.299 23.029 -0.556 1.00 68.75 225 GLN A N 1
ATOM 1819 C CA . GLN A 1 225 ? -3.206 23.325 -1.474 1.00 68.75 225 GLN A CA 1
ATOM 1820 C C . GLN A 1 225 ? -2.022 22.395 -1.200 1.00 68.75 225 GLN A C 1
ATOM 1822 O O . GLN A 1 225 ? -1.639 22.197 -0.048 1.00 68.75 225 GLN A O 1
ATOM 1827 N N . PRO A 1 226 ? -1.415 21.799 -2.230 1.00 73.12 226 PRO A N 1
ATOM 1828 C CA . PRO A 1 226 ? -0.303 20.890 -2.032 1.00 73.12 226 PRO A CA 1
ATOM 1829 C C . PRO A 1 226 ? 0.987 21.655 -1.721 1.00 73.12 226 PRO A C 1
ATOM 1831 O O . PRO A 1 226 ? 1.361 22.579 -2.438 1.00 73.12 226 PRO A O 1
ATOM 1834 N N . CYS A 1 227 ? 1.739 21.201 -0.715 1.00 69.06 227 CYS A N 1
ATOM 1835 C CA . CYS A 1 227 ? 3.068 21.738 -0.384 1.00 69.06 227 CYS A CA 1
ATOM 1836 C C . CYS A 1 227 ? 4.106 21.481 -1.498 1.00 69.06 227 CYS A C 1
ATOM 1838 O O . CYS A 1 227 ? 5.184 22.074 -1.512 1.00 69.06 227 CYS A O 1
ATOM 1840 N N . SER A 1 228 ? 3.827 20.541 -2.410 1.00 70.06 228 SER A N 1
ATOM 1841 C CA . SER A 1 228 ? 4.691 20.201 -3.541 1.00 70.06 228 SER A CA 1
ATOM 1842 C C . SER A 1 228 ? 3.883 19.616 -4.697 1.00 70.06 228 SER A C 1
ATOM 1844 O O . SER A 1 228 ? 3.242 18.577 -4.550 1.00 70.06 228 SER A O 1
ATOM 1846 N N . SER A 1 229 ? 3.987 20.238 -5.872 1.00 66.75 229 SER A N 1
ATOM 1847 C CA . SER A 1 229 ? 3.309 19.807 -7.102 1.00 66.75 229 SER A CA 1
ATOM 1848 C C . SER A 1 229 ? 3.840 18.493 -7.685 1.00 66.75 229 SER A C 1
ATOM 1850 O O . SER A 1 229 ? 3.149 17.841 -8.463 1.00 66.75 229 SER A O 1
ATOM 1852 N N . SER A 1 230 ? 5.053 18.076 -7.308 1.00 72.56 230 SER A N 1
ATOM 1853 C CA . SER A 1 230 ? 5.678 16.843 -7.805 1.00 72.56 230 SER A CA 1
ATOM 1854 C C . SER A 1 230 ? 5.305 15.593 -7.007 1.00 72.56 230 SER A C 1
ATOM 1856 O O . SER A 1 230 ? 5.675 14.495 -7.412 1.00 72.56 230 SER A O 1
ATOM 1858 N N . SER A 1 231 ? 4.629 15.743 -5.863 1.00 78.88 231 SER A N 1
ATOM 1859 C CA . SER A 1 231 ? 4.274 14.613 -5.003 1.00 78.88 231 SER A CA 1
ATOM 1860 C C . SER A 1 231 ? 3.148 13.794 -5.624 1.00 78.88 231 SER A C 1
ATOM 1862 O O . SER A 1 231 ? 2.126 14.342 -6.049 1.00 78.88 231 SER A O 1
ATOM 1864 N N . ARG A 1 232 ? 3.315 12.473 -5.653 1.00 86.44 232 ARG A N 1
ATOM 1865 C CA . ARG A 1 232 ? 2.295 11.542 -6.137 1.00 86.44 232 ARG A CA 1
ATOM 1866 C C . ARG A 1 232 ? 1.639 10.792 -4.993 1.00 86.44 232 ARG A C 1
ATOM 1868 O O . ARG A 1 232 ? 2.259 10.462 -3.984 1.00 86.44 232 ARG A O 1
ATOM 1875 N N . VAL A 1 233 ? 0.362 10.498 -5.179 1.00 88.25 233 VAL A N 1
ATOM 1876 C CA . VAL A 1 233 ? -0.496 9.846 -4.193 1.00 88.25 233 VAL A CA 1
ATOM 1877 C C . VAL A 1 233 ? -1.100 8.580 -4.784 1.00 88.25 233 VAL A C 1
ATOM 1879 O O . VAL A 1 233 ? -1.239 8.436 -6.003 1.00 88.25 233 VAL A O 1
ATOM 1882 N N . CYS A 1 234 ? -1.430 7.632 -3.913 1.00 89.75 234 CYS A N 1
ATOM 1883 C CA . CYS A 1 234 ? -1.994 6.345 -4.301 1.00 89.75 234 CYS A CA 1
ATOM 1884 C C . CYS A 1 234 ? -3.431 6.201 -3.836 1.00 89.75 234 CYS A C 1
ATOM 1886 O O . CYS A 1 234 ? -3.802 6.676 -2.764 1.00 89.75 234 CYS A O 1
ATOM 1888 N N . LEU A 1 235 ? -4.203 5.471 -4.637 1.00 91.88 235 LEU A N 1
ATOM 1889 C CA . LEU A 1 235 ? -5.512 4.995 -4.235 1.00 91.88 235 LEU A CA 1
ATOM 1890 C C . LEU A 1 235 ? -5.354 3.987 -3.090 1.00 91.88 235 LEU A C 1
ATOM 1892 O O . LEU A 1 235 ? -4.545 3.058 -3.181 1.00 91.88 235 LEU A O 1
ATOM 1896 N N . ALA A 1 236 ? -6.128 4.171 -2.030 1.00 91.81 236 ALA A N 1
ATOM 1897 C CA . ALA A 1 236 ? -6.235 3.236 -0.932 1.00 91.81 236 ALA A CA 1
ATOM 1898 C C . ALA A 1 236 ? -6.879 1.935 -1.422 1.00 91.81 236 ALA A C 1
ATOM 1900 O O . ALA A 1 236 ? -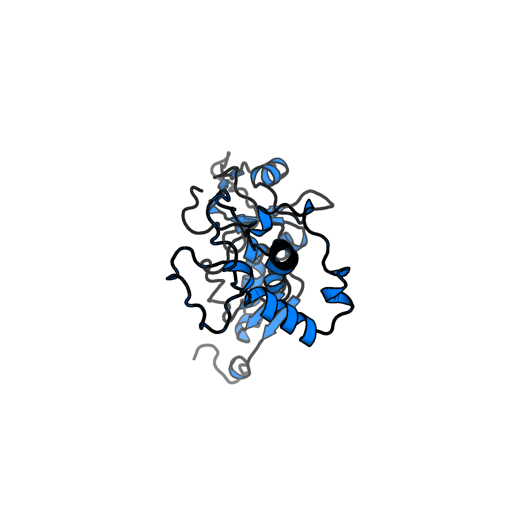7.968 1.925 -1.993 1.00 91.81 236 ALA A O 1
ATOM 1901 N N . GLY A 1 237 ? -6.217 0.813 -1.162 1.00 90.50 237 GLY A N 1
ATOM 1902 C CA . GLY A 1 237 ? -6.830 -0.501 -1.257 1.00 90.50 237 GLY A CA 1
ATOM 1903 C C . GLY A 1 237 ? -7.945 -0.638 -0.224 1.00 90.50 237 GLY A C 1
ATOM 1904 O O . GLY A 1 237 ? -7.848 -0.099 0.883 1.00 90.50 23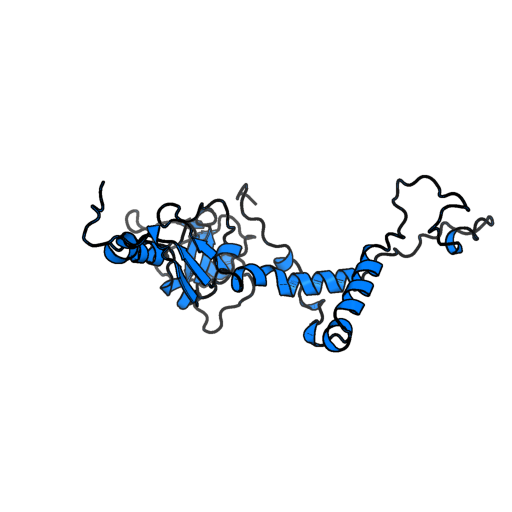7 GLY A O 1
ATOM 1905 N N . LYS A 1 238 ? -8.996 -1.377 -0.578 1.00 92.25 238 LYS A N 1
ATOM 1906 C CA . LYS A 1 238 ? -10.079 -1.710 0.348 1.00 92.25 238 LYS A CA 1
ATOM 1907 C C . LYS A 1 238 ? -9.563 -2.678 1.409 1.00 92.25 238 LYS A C 1
ATOM 1909 O O . LYS A 1 238 ? -8.844 -3.624 1.084 1.00 92.25 238 LYS A O 1
ATOM 1914 N N . ILE A 1 239 ? -9.960 -2.472 2.659 1.00 91.25 239 ILE A N 1
ATOM 1915 C CA . ILE A 1 239 ? -9.742 -3.470 3.707 1.00 91.25 239 ILE A CA 1
ATOM 1916 C C . ILE A 1 239 ? -10.751 -4.594 3.458 1.00 91.25 239 ILE A C 1
ATOM 1918 O O . ILE A 1 239 ? -11.954 -4.357 3.450 1.00 91.25 239 ILE A O 1
ATOM 1922 N N . THR A 1 240 ? -10.254 -5.793 3.169 1.00 92.00 240 THR A N 1
ATOM 1923 C CA . THR A 1 240 ? -11.061 -6.950 2.747 1.00 92.00 240 THR A CA 1
ATOM 1924 C C . THR A 1 240 ? -11.026 -8.095 3.747 1.00 92.00 240 THR A C 1
ATOM 1926 O O . THR A 1 240 ? -11.936 -8.913 3.746 1.00 92.00 240 THR A O 1
ATOM 1929 N N . HIS A 1 241 ? -9.989 -8.171 4.585 1.00 93.50 241 HIS A N 1
ATOM 1930 C CA . HIS A 1 241 ? -9.849 -9.229 5.583 1.00 93.50 241 HIS A CA 1
ATOM 1931 C C . HIS A 1 241 ? -9.476 -8.624 6.934 1.00 93.50 241 HIS A C 1
ATOM 1933 O O . HIS A 1 241 ? -8.586 -7.772 7.015 1.00 93.50 241 HIS A O 1
ATOM 1939 N N . LEU A 1 242 ? -10.141 -9.105 7.979 1.00 92.44 242 LEU A N 1
ATOM 1940 C CA . LEU A 1 242 ? -9.857 -8.793 9.370 1.00 92.44 242 LEU A CA 1
ATOM 1941 C C . LEU A 1 242 ? -9.692 -10.115 10.119 1.00 92.44 242 LEU A C 1
ATOM 1943 O O . LEU A 1 242 ? -10.628 -10.908 10.184 1.00 92.44 242 LEU A O 1
ATOM 1947 N N . THR A 1 243 ? -8.510 -10.334 10.676 1.00 93.62 243 THR A N 1
ATOM 1948 C CA . THR A 1 243 ? -8.220 -11.451 11.573 1.00 93.62 243 THR A CA 1
ATOM 1949 C C . THR A 1 243 ? -8.104 -10.898 12.983 1.00 93.62 243 THR A C 1
ATOM 1951 O O . THR A 1 243 ? -7.372 -9.936 13.207 1.00 93.62 243 THR A O 1
ATOM 1954 N N . LEU A 1 244 ? -8.826 -11.493 13.928 1.00 91.81 244 LEU A N 1
ATOM 1955 C CA . LEU A 1 244 ? -8.710 -11.179 15.349 1.00 91.81 244 LEU A CA 1
ATOM 1956 C C . LEU A 1 244 ? -8.026 -12.358 16.037 1.00 91.81 244 LEU A C 1
ATOM 1958 O O . LEU A 1 244 ? -8.434 -13.504 15.847 1.00 91.81 244 LEU A O 1
ATOM 1962 N N . ARG A 1 245 ? -6.974 -12.086 16.805 1.00 89.62 245 ARG A N 1
ATOM 1963 C CA . ARG A 1 245 ? -6.230 -13.089 17.567 1.00 89.62 245 ARG A CA 1
ATOM 1964 C C . ARG A 1 245 ? -6.355 -12.788 19.048 1.00 89.62 245 ARG A C 1
ATOM 1966 O O . ARG A 1 245 ? -5.869 -11.762 19.513 1.00 89.62 245 ARG A O 1
ATOM 1973 N N . LEU A 1 246 ? -6.962 -13.722 19.762 1.00 87.56 246 LEU A N 1
ATOM 1974 C CA . LEU A 1 246 ? -6.973 -13.759 21.214 1.00 87.56 246 LEU A CA 1
ATOM 1975 C C . LEU A 1 246 ? -6.080 -14.919 21.640 1.00 87.56 246 LEU A C 1
ATOM 1977 O O . LEU A 1 246 ? -6.190 -16.015 21.083 1.00 87.56 246 LEU A O 1
ATOM 1981 N N . THR A 1 247 ? -5.159 -14.682 22.567 1.00 81.81 247 THR A N 1
ATOM 1982 C CA . THR A 1 247 ? -4.389 -15.767 23.181 1.00 81.81 247 THR A CA 1
ATOM 1983 C C . THR A 1 247 ? -5.125 -16.324 24.400 1.00 81.81 247 THR A C 1
ATOM 1985 O O . THR A 1 247 ? -6.068 -15.724 24.903 1.00 81.81 247 THR A O 1
ATOM 1988 N N . ALA A 1 248 ? -4.712 -17.490 24.898 1.00 77.62 248 ALA A N 1
ATOM 1989 C CA . ALA A 1 248 ? -5.315 -18.057 26.107 1.00 77.62 248 ALA A CA 1
ATOM 1990 C C . ALA A 1 248 ? -5.128 -17.150 27.342 1.00 77.62 248 ALA A C 1
ATOM 1992 O O . ALA A 1 248 ? -5.974 -17.147 28.222 1.00 77.62 248 ALA A O 1
ATOM 1993 N N . GLN A 1 249 ? -4.046 -16.362 27.379 1.00 73.88 249 GLN A N 1
ATOM 1994 C CA . GLN A 1 249 ? -3.756 -15.387 28.441 1.00 73.88 249 GLN A CA 1
ATOM 1995 C C . GLN A 1 249 ? -4.604 -14.111 28.316 1.00 73.88 249 GLN A C 1
ATOM 1997 O O . GLN A 1 249 ? -4.747 -13.357 29.269 1.00 73.88 249 GLN A O 1
ATOM 2002 N N . ASP A 1 250 ? -5.175 -13.881 27.134 1.00 71.56 250 ASP A N 1
ATOM 2003 C CA . ASP A 1 250 ? -6.050 -12.751 26.827 1.00 71.56 250 ASP A CA 1
ATOM 2004 C C . ASP A 1 250 ? -7.523 -13.039 27.154 1.00 71.56 250 ASP A C 1
ATOM 2006 O O . ASP A 1 250 ? -8.367 -12.152 26.990 1.00 71.56 250 ASP A O 1
ATOM 2010 N N . TRP A 1 251 ? -7.826 -14.275 27.571 1.00 70.06 251 TRP A N 1
ATOM 2011 C CA . TRP A 1 251 ? -9.152 -14.746 27.953 1.00 70.06 251 TRP A CA 1
ATOM 2012 C C . TRP A 1 251 ? -9.292 -14.680 29.461 1.00 70.06 251 TRP A C 1
ATOM 2014 O O . TRP A 1 251 ? -8.533 -15.324 30.182 1.00 70.06 251 TRP A O 1
ATOM 2024 N N . TRP A 1 252 ? -10.219 -13.859 29.936 1.00 68.06 252 TRP A N 1
ATOM 2025 C CA . TRP A 1 252 ? -10.386 -13.641 31.367 1.00 68.06 252 TRP A CA 1
ATOM 2026 C C . TRP A 1 252 ? -11.620 -14.436 31.752 1.00 68.06 252 TRP A C 1
ATOM 2028 O O . TRP A 1 252 ? -12.661 -14.363 31.089 1.00 68.06 252 TRP A O 1
ATOM 2038 N N . THR A 1 253 ? -11.490 -15.281 32.766 1.00 58.69 253 THR A N 1
ATOM 2039 C CA . THR A 1 253 ? -12.647 -16.002 33.287 1.00 58.69 253 THR A CA 1
ATOM 2040 C C . THR A 1 253 ? -13.381 -15.093 34.266 1.00 58.69 253 THR A C 1
ATOM 2042 O O . THR A 1 253 ? -12.788 -14.182 34.830 1.00 58.69 253 THR A O 1
ATOM 2045 N N . TRP A 1 254 ? -14.681 -15.309 34.485 1.00 58.81 254 TRP A N 1
ATOM 2046 C CA . TRP A 1 254 ? -15.524 -14.487 35.375 1.00 58.81 254 TRP A CA 1
ATOM 2047 C C . TRP A 1 254 ? -15.001 -14.363 36.825 1.00 58.81 254 TRP A C 1
ATOM 2049 O O . TRP A 1 254 ? -15.586 -13.639 37.626 1.00 58.81 254 TRP A O 1
ATOM 2059 N N . THR A 1 255 ? -13.948 -15.103 37.174 1.00 62.56 255 THR A N 1
ATOM 2060 C CA . THR A 1 255 ? -13.263 -15.111 38.469 1.00 62.56 255 THR A CA 1
ATOM 2061 C C . THR A 1 255 ? -12.020 -14.221 38.536 1.00 62.56 255 THR A C 1
ATOM 2063 O O . THR A 1 255 ? -11.528 -13.998 39.638 1.00 62.56 255 THR A O 1
ATOM 2066 N N . ASP A 1 256 ? -11.518 -13.718 37.407 1.00 61.88 256 ASP A N 1
ATOM 2067 C CA . ASP A 1 256 ? -10.307 -12.896 37.346 1.00 61.88 256 ASP A CA 1
ATOM 2068 C C . ASP A 1 256 ? -10.693 -11.405 37.359 1.00 61.88 256 ASP A C 1
ATOM 2070 O O . ASP A 1 256 ? -11.526 -10.971 36.558 1.00 61.88 256 ASP A O 1
ATOM 2074 N N . ASP A 1 257 ? -10.133 -10.618 38.287 1.00 57.22 257 ASP A N 1
ATOM 2075 C CA . ASP A 1 257 ? -10.414 -9.180 38.375 1.00 57.22 257 ASP A CA 1
ATOM 2076 C C . ASP A 1 257 ? -9.751 -8.450 37.196 1.00 57.22 257 ASP A C 1
ATOM 2078 O O . ASP A 1 257 ? -8.532 -8.529 37.021 1.00 57.22 257 ASP A O 1
ATOM 2082 N N . PRO A 1 258 ? -10.521 -7.713 36.380 1.00 54.34 258 PRO A N 1
ATOM 2083 C CA . PRO A 1 258 ? -9.979 -7.007 35.238 1.00 54.34 258 PRO A CA 1
ATOM 2084 C C . PRO A 1 258 ? -8.979 -5.876 35.549 1.00 54.34 258 PRO A C 1
ATOM 2086 O O . PRO A 1 258 ? -8.366 -5.340 34.619 1.00 54.34 258 PRO A O 1
ATOM 2089 N N . ALA A 1 259 ? -8.854 -5.466 36.814 1.00 58.53 259 ALA A N 1
ATOM 2090 C CA . ALA A 1 259 ? -8.029 -4.341 37.253 1.00 58.53 259 ALA A CA 1
ATOM 2091 C C . ALA A 1 259 ? -6.908 -4.710 38.247 1.00 58.53 259 ALA A C 1
ATOM 2093 O O . ALA A 1 259 ? -6.227 -3.799 38.729 1.00 58.53 259 ALA A O 1
ATOM 2094 N N . SER A 1 260 ? -6.724 -5.998 38.565 1.00 55.53 260 SER A N 1
ATOM 2095 C CA . SER A 1 260 ? -5.700 -6.480 39.509 1.00 55.53 260 SER A CA 1
ATOM 2096 C C . SER A 1 260 ? -4.322 -6.674 38.889 1.00 55.53 260 SER A C 1
ATOM 2098 O O . SER A 1 260 ? -4.268 -7.202 37.755 1.00 55.53 260 SER A O 1
#

Secondary structure (DSSP, 8-state):
--STTT----GGGTS-GGG---GGG-HHHHTS-HHHHHHHHHHHHH---S--TTPPPPPTT-TT--GGGTS---TT-----PPP---HHHHHHHHHHHHHHSSHHHHHS-EEES-SSSTT-TTS--HHHHHH--EEEEE--HHHHHTSHHHHHHHHTTHHHHHT-EEEEEGGGEEEE-SSTT------EETTEEEEE--SSS--SS-EEHHHHHHH---TT-EEEES-TT-EEEEPPPP-EEEEE--GGGPPPTTS-TT-

Foldseek 3Di:
DVPPDFDDDDPLQVDDCPLADACVPPCLPVPDDPVVNVVVLCCVVVPVVPDDPPDDDDDPPDPPDDPVPPPPPDPDDDPDPPDPPPPVVVVSVVSNCCNVPVLPCLQPDADEAQELVPQPPLPPDHQQSLLSHQHHAYEYFPCCVVVCSVVVSVLLNVLVLLVQKWKWAQLVQWDKDFPDPPDRPDQDHHSNTGTQGDPDPDRDQRWDFPVVSQVPRPPVGIDIDTPDRPDTIGIRHHRDYYHYDYDPVSDDDPPDDPPD